Protein AF-A0A7S0NRC4-F1 (afdb_monomer_lite)

Secondary structure (DSSP, 8-state):
-----------------------PPP-PPPP------------------------------PPP----EEEEETTBTT--S--TTEEEEEESS-SS-----TT--EEEEEEE---TTSSSSS-TT--GGGTEEEEEESSSEEEEEE-SSEEEEEEEEETTS--EEEEEEE------GGGS-HHHHHHHHHHHHHHHHS-HHHHHHHHGGGSSS-GGG---HHHHHHHHHHHHSS-TTS--TTTSSTTHHHHHHHHHHHHHHHHTTT-

pLDDT: mean 74.55, std 23.73, range [29.84, 97.88]

Foldseek 3Di:
DDDDDDDDDDDDDDDDDDDDDDDDDDDDDDDDDDDDDDDDDDDDDDDDDDDDDDPDDDDDDDDQQFAKWWQDWQPHRVDTAAAAQIKTKIARRDNPDQPQPQPKKKKKKKAFQFDPVDPGSDFPLDDPCLRIDIDIDSTRMDTDHHHDFGKIWMWMDIPPDDIHTDIGGHYHDDDDLVPDDPVRNVLVVVLLVCLAPPAQVRLLVVQLSQQRHGSNLAHHPVVLVVLQVCQQPVDPPDHRNQPDDPNVVVVVVVSVVSVVSNSSSRD

Radius of gyration: 29.71 Å; chains: 1; bounding box: 108×49×75 Å

Organism: NCBI:txid127549

Structure (mmCIF, N/CA/C/O backbone):
data_AF-A0A7S0NRC4-F1
#
_entry.id   AF-A0A7S0NRC4-F1
#
loop_
_atom_site.group_PDB
_atom_site.id
_atom_site.type_symbol
_atom_site.label_atom_id
_atom_site.label_alt_id
_atom_site.label_comp_id
_atom_site.label_asym_id
_atom_site.label_entity_id
_atom_site.label_seq_id
_atom_site.pdbx_PDB_ins_code
_atom_site.Cartn_x
_atom_site.Cartn_y
_atom_site.Cartn_z
_atom_site.occupancy
_atom_site.B_iso_or_equiv
_atom_site.auth_seq_id
_atom_site.auth_comp_id
_atom_site.auth_asym_id
_atom_site.auth_atom_id
_atom_site.pdbx_PDB_model_num
ATOM 1 N N . LEU A 1 1 ? 64.560 -15.871 -37.719 1.00 37.72 1 LEU A N 1
ATOM 2 C CA . LEU A 1 1 ? 63.523 -16.706 -37.073 1.00 37.72 1 LEU A CA 1
ATOM 3 C C . LEU A 1 1 ? 62.172 -16.248 -37.590 1.00 37.72 1 LEU A C 1
ATOM 5 O O . LEU A 1 1 ? 61.657 -15.262 -37.084 1.00 37.72 1 LEU A O 1
ATOM 9 N N . THR A 1 2 ? 61.634 -16.888 -38.627 1.00 35.06 2 THR A N 1
ATOM 10 C CA . THR A 1 2 ? 60.290 -16.558 -39.121 1.00 35.06 2 THR A CA 1
ATOM 11 C C . THR A 1 2 ? 59.673 -17.720 -39.895 1.00 35.06 2 THR A C 1
ATOM 13 O O . THR A 1 2 ? 60.336 -18.312 -40.744 1.00 35.06 2 THR A O 1
ATOM 16 N N . ARG A 1 3 ? 58.370 -17.907 -39.617 1.00 37.75 3 ARG A N 1
ATOM 17 C CA . ARG A 1 3 ? 57.353 -18.859 -40.122 1.00 37.75 3 ARG A CA 1
ATOM 18 C C . ARG A 1 3 ? 57.211 -20.168 -39.321 1.00 37.75 3 ARG A C 1
ATOM 20 O O . ARG A 1 3 ? 58.230 -20.693 -38.890 1.00 37.75 3 ARG A O 1
ATOM 27 N N . PRO A 1 4 ? 55.969 -20.675 -39.101 1.00 46.09 4 PRO A N 1
ATOM 28 C CA . PRO A 1 4 ? 54.892 -20.719 -40.104 1.00 46.09 4 PRO A CA 1
ATOM 29 C C . PRO A 1 4 ? 53.444 -20.398 -39.656 1.00 46.09 4 PRO A C 1
ATOM 31 O O . PRO A 1 4 ? 53.140 -20.110 -38.506 1.00 46.09 4 PRO A O 1
ATOM 34 N N . SER A 1 5 ? 52.589 -20.431 -40.680 1.00 38.59 5 SER A N 1
ATOM 35 C CA . SER A 1 5 ? 51.130 -20.316 -40.809 1.00 38.59 5 SER A CA 1
ATOM 36 C C . SER A 1 5 ? 50.294 -21.418 -40.142 1.00 38.59 5 SER A C 1
ATOM 38 O O . SER A 1 5 ? 50.706 -22.570 -40.188 1.00 38.59 5 SER A O 1
ATOM 40 N N . PHE A 1 6 ? 49.069 -21.085 -39.712 1.00 32.41 6 PHE A N 1
ATOM 41 C CA . PHE A 1 6 ? 47.888 -21.958 -39.511 1.00 32.41 6 PHE A CA 1
ATOM 42 C C . PHE A 1 6 ? 46.654 -21.042 -39.354 1.00 32.41 6 PHE A C 1
ATOM 44 O O . PHE A 1 6 ? 46.810 -19.917 -38.894 1.00 32.41 6 PHE A O 1
ATOM 51 N N . SER A 1 7 ? 45.400 -21.429 -39.565 1.00 33.03 7 SER A N 1
ATOM 52 C CA . SER A 1 7 ? 44.696 -22.096 -40.665 1.00 33.03 7 SER A CA 1
ATOM 53 C C . SER A 1 7 ? 43.221 -21.707 -40.489 1.00 33.03 7 SER A C 1
ATOM 55 O O . SER A 1 7 ? 42.770 -21.411 -39.384 1.00 33.03 7 SER A O 1
ATOM 57 N N . GLU A 1 8 ? 42.469 -21.738 -41.573 1.00 35.44 8 GLU A N 1
ATOM 58 C CA . GLU A 1 8 ? 41.027 -21.521 -41.643 1.00 35.44 8 GLU A CA 1
ATOM 59 C C . GLU A 1 8 ? 40.211 -22.634 -40.938 1.00 35.44 8 GLU A C 1
ATOM 61 O O . GLU A 1 8 ? 40.731 -23.713 -40.663 1.00 35.44 8 GLU A O 1
ATOM 66 N N . SER A 1 9 ? 38.904 -22.382 -40.762 1.00 31.31 9 SER A N 1
ATOM 67 C CA . SER A 1 9 ? 37.815 -23.323 -40.423 1.00 31.31 9 SER A CA 1
ATOM 68 C C . SER A 1 9 ? 37.492 -23.589 -38.941 1.00 31.31 9 SER A C 1
ATOM 70 O O . SER A 1 9 ? 37.960 -24.549 -38.332 1.00 31.31 9 SER A O 1
ATOM 72 N N . THR A 1 10 ? 36.449 -22.914 -38.436 1.00 33.66 10 THR A N 1
ATOM 73 C CA . THR A 1 10 ? 35.331 -23.652 -37.813 1.00 33.66 10 THR A CA 1
ATOM 74 C C . THR A 1 10 ? 33.995 -22.945 -38.043 1.00 33.66 10 THR A C 1
ATOM 76 O O . THR A 1 10 ? 33.606 -21.997 -37.368 1.00 33.66 10 THR A O 1
ATOM 79 N N . ARG A 1 11 ? 33.270 -23.456 -39.036 1.00 37.72 11 ARG A N 1
ATOM 80 C CA . ARG A 1 11 ? 31.858 -23.201 -39.310 1.00 37.72 11 ARG A CA 1
ATOM 81 C C . ARG A 1 11 ? 31.036 -23.905 -38.221 1.00 37.72 11 ARG A C 1
ATOM 83 O O . ARG A 1 11 ? 31.020 -25.132 -38.182 1.00 37.72 11 ARG A O 1
ATOM 90 N N . ARG A 1 12 ? 30.327 -23.170 -37.358 1.00 36.16 12 ARG A N 1
ATOM 91 C CA . ARG A 1 12 ? 29.241 -23.742 -36.541 1.00 36.16 12 ARG A CA 1
ATOM 92 C C . ARG A 1 12 ? 27.954 -22.955 -36.732 1.00 36.16 12 ARG A C 1
ATOM 94 O O . ARG A 1 12 ? 27.829 -21.802 -36.342 1.00 36.16 12 ARG A O 1
ATOM 101 N N . GLN A 1 13 ? 27.010 -23.642 -37.368 1.00 37.78 13 GLN A N 1
ATOM 102 C CA . GLN A 1 13 ? 25.592 -23.330 -37.404 1.00 37.78 13 GLN A CA 1
ATOM 103 C C . GLN A 1 13 ? 25.068 -23.127 -35.979 1.00 37.78 13 GLN A C 1
ATOM 105 O O . GLN A 1 13 ? 25.192 -24.023 -35.144 1.00 37.78 13 GLN A O 1
ATOM 110 N N . SER A 1 14 ? 24.418 -21.994 -35.734 1.00 33.91 14 SER A N 1
ATOM 111 C CA . SER A 1 14 ? 23.498 -21.832 -34.616 1.00 33.91 14 SER A CA 1
ATOM 112 C C . SER A 1 14 ? 22.095 -21.648 -35.183 1.00 33.91 14 SER A C 1
ATOM 114 O O . SER A 1 14 ? 21.801 -20.709 -35.921 1.00 33.91 14 SER A O 1
ATOM 116 N N . ARG A 1 15 ? 21.290 -22.673 -34.914 1.00 35.12 15 ARG A N 1
ATOM 117 C CA . ARG A 1 15 ? 19.888 -22.875 -35.269 1.00 35.12 15 ARG A CA 1
ATOM 118 C C . ARG A 1 15 ? 19.018 -21.649 -34.982 1.00 35.12 15 ARG A C 1
ATOM 120 O O . ARG A 1 15 ? 19.003 -21.126 -33.876 1.00 35.12 15 ARG A O 1
ATOM 127 N N . ARG A 1 16 ? 18.160 -21.329 -35.955 1.00 38.72 16 ARG A N 1
ATOM 128 C CA . ARG A 1 16 ? 16.850 -20.720 -35.712 1.00 38.72 16 ARG A CA 1
ATOM 129 C C . ARG A 1 16 ? 16.075 -21.598 -34.724 1.00 38.72 16 ARG A C 1
ATOM 131 O O . ARG A 1 16 ? 15.769 -22.744 -35.045 1.00 38.72 16 ARG A O 1
ATOM 138 N N . GLN A 1 17 ? 15.736 -21.052 -33.565 1.00 33.16 17 GLN A N 1
ATOM 139 C CA . GLN A 1 17 ? 14.613 -21.517 -32.759 1.00 33.16 17 GLN A CA 1
ATOM 140 C C . GLN A 1 17 ? 13.565 -20.409 -32.771 1.00 33.16 17 GLN A C 1
ATOM 142 O O . GLN A 1 17 ? 13.665 -19.405 -32.077 1.00 33.16 17 GLN A O 1
ATOM 147 N N . THR A 1 18 ? 12.587 -20.578 -33.650 1.00 32.50 18 THR A N 1
ATOM 148 C CA . THR A 1 18 ? 11.313 -19.865 -33.618 1.00 32.50 18 THR A CA 1
ATOM 149 C C . THR A 1 18 ? 10.488 -20.427 -32.464 1.00 32.50 18 THR A C 1
ATOM 151 O O . THR A 1 18 ? 10.142 -21.609 -32.486 1.00 32.50 18 THR A O 1
ATOM 154 N N . ALA A 1 19 ? 10.188 -19.599 -31.464 1.00 30.56 19 ALA A N 1
ATOM 155 C CA . ALA A 1 19 ? 9.216 -19.927 -30.427 1.00 30.56 19 ALA A CA 1
ATOM 156 C C . ALA A 1 19 ? 7.790 -19.947 -31.031 1.00 30.56 19 ALA A C 1
ATOM 158 O O . ALA A 1 19 ? 7.464 -19.049 -31.813 1.00 30.56 19 ALA A O 1
ATOM 159 N N . PRO A 1 20 ? 6.938 -20.942 -30.712 1.00 35.44 20 PRO A N 1
ATOM 160 C CA . PRO A 1 20 ? 5.643 -21.130 -31.353 1.00 35.44 20 PRO A CA 1
ATOM 161 C C . PRO A 1 20 ? 4.505 -20.656 -30.444 1.00 35.44 20 PRO A C 1
ATOM 163 O O . PRO A 1 20 ? 3.828 -21.475 -29.840 1.00 35.44 20 PRO A O 1
ATOM 166 N N . TRP A 1 21 ? 4.255 -19.353 -30.349 1.00 33.00 21 TRP A N 1
ATOM 167 C CA . TRP A 1 21 ? 3.039 -18.858 -29.694 1.00 33.00 21 TRP A CA 1
ATOM 168 C C . TRP A 1 21 ? 2.537 -17.620 -30.421 1.00 33.00 21 TRP A C 1
ATOM 170 O O . TRP A 1 21 ? 3.153 -16.568 -30.324 1.00 33.00 21 TRP A O 1
ATOM 180 N N . LEU A 1 22 ? 1.476 -17.811 -31.212 1.00 33.09 22 LEU A N 1
ATOM 181 C CA . LEU A 1 22 ? 0.431 -16.853 -31.611 1.00 33.09 22 LEU A CA 1
ATOM 182 C C . LEU A 1 22 ? -0.371 -17.490 -32.762 1.00 33.09 22 LEU A C 1
ATOM 184 O O . LEU A 1 22 ? -0.200 -17.167 -33.935 1.00 33.09 22 LEU A O 1
ATOM 188 N N . ARG A 1 23 ? -1.247 -18.445 -32.430 1.00 32.25 23 ARG A N 1
ATOM 189 C CA . ARG A 1 23 ? -2.435 -18.729 -33.248 1.00 32.25 23 ARG A CA 1
ATOM 190 C C . ARG A 1 23 ? -3.624 -18.142 -32.503 1.00 32.25 23 ARG A C 1
ATOM 192 O O . ARG A 1 23 ? -4.032 -18.690 -31.486 1.00 32.25 23 ARG A O 1
ATOM 199 N N . ALA A 1 24 ? -4.141 -17.022 -32.994 1.00 35.72 24 ALA A N 1
ATOM 200 C CA . ALA A 1 24 ? -5.444 -16.518 -32.589 1.00 35.72 24 ALA A CA 1
ATOM 201 C C . ALA A 1 24 ? -6.538 -17.338 -33.303 1.00 35.72 24 ALA A C 1
ATOM 203 O O . ALA A 1 24 ? -6.390 -17.603 -34.501 1.00 35.72 24 ALA A O 1
ATOM 204 N N . PRO A 1 25 ? -7.612 -17.764 -32.618 1.00 37.25 25 PRO A N 1
ATOM 205 C CA . PRO A 1 25 ? -8.782 -18.308 -33.286 1.00 37.25 25 PRO A CA 1
ATOM 206 C C . PRO A 1 25 ? -9.658 -17.179 -33.849 1.00 37.25 25 PRO A C 1
ATOM 208 O O . PRO A 1 25 ? -9.842 -16.133 -33.231 1.00 37.25 25 PRO A O 1
ATOM 211 N N . ASN A 1 26 ? -10.184 -17.425 -35.048 1.00 37.44 26 ASN A N 1
ATOM 212 C CA . ASN A 1 26 ? -11.176 -16.605 -35.734 1.00 37.44 26 ASN A CA 1
ATOM 213 C C . ASN A 1 26 ? -12.501 -16.578 -34.957 1.00 37.44 26 ASN A C 1
ATOM 215 O O . ASN A 1 26 ? -13.054 -17.643 -34.686 1.00 37.44 26 ASN A O 1
ATOM 219 N N . SER A 1 27 ? -13.055 -15.383 -34.738 1.00 34.84 27 SER A N 1
ATOM 220 C CA . SER A 1 27 ? -14.468 -15.182 -34.384 1.00 34.84 27 SER A CA 1
ATOM 221 C C . SER A 1 27 ? -15.066 -14.039 -35.228 1.00 34.84 27 SER A C 1
ATOM 223 O O . SER A 1 27 ? -14.364 -13.054 -35.470 1.00 34.84 27 SER A O 1
ATOM 225 N N . PRO A 1 28 ? -16.318 -14.166 -35.715 1.00 35.38 28 PRO A N 1
ATOM 226 C CA . PRO A 1 28 ? -16.947 -13.242 -36.669 1.00 35.38 28 PRO A CA 1
ATOM 227 C C . PRO A 1 28 ? -17.589 -12.013 -35.984 1.00 35.38 28 PRO A C 1
ATOM 229 O O . PRO A 1 28 ? -17.724 -12.005 -34.759 1.00 35.38 28 PRO A O 1
ATOM 232 N N . PRO A 1 29 ? -17.989 -10.968 -36.744 1.00 35.03 29 PRO A N 1
ATOM 233 C CA . PRO A 1 29 ? -18.489 -9.718 -36.177 1.00 35.03 29 PRO A CA 1
ATOM 234 C C . PRO A 1 29 ? -19.974 -9.810 -35.796 1.00 35.03 29 PRO A C 1
ATOM 236 O O . PRO A 1 29 ? -20.780 -10.343 -36.556 1.00 35.03 29 PRO A O 1
ATOM 239 N N . CYS A 1 30 ? -20.345 -9.219 -34.656 1.00 30.39 30 CYS A N 1
ATOM 240 C CA . CYS A 1 30 ? -21.737 -8.899 -34.339 1.00 30.39 30 CYS A CA 1
ATOM 241 C C . CYS A 1 30 ? -22.051 -7.465 -34.779 1.00 30.39 30 CYS A C 1
ATOM 243 O O . CYS A 1 30 ? -21.367 -6.516 -34.395 1.00 30.39 30 CYS A O 1
ATOM 245 N N . GLN A 1 31 ? -23.093 -7.348 -35.596 1.00 30.41 31 GLN A N 1
ATOM 246 C CA . GLN A 1 31 ? -23.710 -6.116 -36.061 1.00 30.41 31 GLN A CA 1
ATOM 247 C C . GLN A 1 31 ? -24.916 -5.738 -35.183 1.00 30.41 31 GLN A C 1
ATOM 249 O O . GLN A 1 31 ? -25.613 -6.606 -34.666 1.00 30.41 31 GLN A O 1
ATOM 254 N N . ASP A 1 32 ? -25.150 -4.426 -35.159 1.00 32.88 32 ASP A N 1
ATOM 255 C CA . ASP A 1 32 ? -26.421 -3.697 -35.058 1.00 32.88 32 ASP A CA 1
ATOM 256 C C . ASP A 1 32 ? -27.080 -3.331 -33.707 1.00 32.88 32 ASP A C 1
ATOM 258 O O . ASP A 1 32 ? -27.584 -4.151 -32.951 1.00 32.88 32 ASP A O 1
ATOM 262 N N . GLN A 1 33 ? -27.128 -1.996 -33.536 1.00 32.25 33 GLN A N 1
ATOM 263 C CA . GLN A 1 33 ? -28.291 -1.120 -33.304 1.00 32.25 33 GLN A CA 1
ATOM 264 C C . GLN A 1 33 ? -29.114 -1.283 -32.018 1.00 32.25 33 GLN A C 1
ATOM 266 O O . GLN A 1 33 ? -29.745 -2.299 -31.789 1.00 32.25 33 GLN A O 1
ATOM 271 N N . HIS A 1 34 ? -29.240 -0.186 -31.255 1.00 32.09 34 HIS A N 1
ATOM 272 C CA . HIS A 1 34 ? -30.517 0.530 -31.119 1.00 32.09 34 HIS A CA 1
ATOM 273 C C . HIS A 1 34 ? -30.339 1.895 -30.426 1.00 32.09 34 HIS A C 1
ATOM 275 O O . HIS A 1 34 ? -29.813 2.019 -29.324 1.00 32.09 34 HIS A O 1
ATOM 281 N N . THR A 1 35 ? -30.817 2.928 -31.116 1.00 31.53 35 THR A N 1
ATOM 282 C CA . THR A 1 35 ? -31.038 4.306 -30.665 1.00 31.53 35 THR A CA 1
ATOM 283 C C . THR A 1 35 ? -32.357 4.385 -29.898 1.00 31.53 35 THR A C 1
ATOM 285 O O . THR A 1 35 ? -33.363 3.959 -30.457 1.00 31.53 35 THR A O 1
ATOM 288 N N . ILE A 1 36 ? -32.409 4.991 -28.702 1.00 33.78 36 ILE A N 1
ATOM 289 C CA . ILE A 1 36 ? -33.664 5.526 -28.133 1.00 33.78 36 ILE A CA 1
ATOM 290 C C . ILE A 1 36 ? -33.419 6.888 -27.465 1.00 33.78 36 ILE A C 1
ATOM 292 O O . ILE A 1 36 ? -32.398 7.139 -26.833 1.00 33.78 36 ILE A O 1
ATOM 296 N N . ALA A 1 37 ? -34.383 7.769 -27.718 1.00 30.23 37 ALA A N 1
ATOM 297 C CA . ALA A 1 37 ? -34.395 9.213 -27.589 1.00 30.23 37 ALA A CA 1
ATOM 298 C C . ALA A 1 37 ? -34.474 9.779 -26.158 1.00 30.23 37 ALA A C 1
ATOM 300 O O . ALA A 1 37 ? -35.004 9.170 -25.233 1.00 30.23 37 ALA A O 1
ATOM 301 N N . ALA A 1 38 ? -34.033 11.033 -26.042 1.00 34.09 38 ALA A N 1
ATOM 302 C CA . ALA A 1 38 ? -34.300 11.939 -24.930 1.00 34.09 38 ALA A CA 1
ATOM 303 C C . ALA A 1 38 ? -35.724 12.531 -24.981 1.00 34.09 38 ALA A C 1
ATOM 305 O O . ALA A 1 38 ? -36.284 12.689 -26.070 1.00 34.09 38 ALA A O 1
ATOM 306 N N . PRO A 1 39 ? -36.234 13.038 -23.842 1.00 39.94 39 PRO A N 1
ATOM 307 C CA . PRO A 1 39 ? -37.116 14.199 -23.861 1.00 39.94 39 PRO A CA 1
ATOM 308 C C . PRO A 1 39 ? -36.652 15.364 -22.962 1.00 39.94 39 PRO A C 1
ATOM 310 O O . PRO A 1 39 ? -35.898 15.219 -22.003 1.00 39.94 39 PRO A O 1
ATOM 313 N N . ARG A 1 40 ? -37.117 16.556 -23.357 1.00 32.22 40 ARG A N 1
ATOM 314 C CA . ARG A 1 40 ? -36.839 17.907 -22.839 1.00 32.22 40 ARG A CA 1
ATOM 315 C C . ARG A 1 40 ? -37.626 18.259 -21.556 1.00 32.22 40 ARG A C 1
ATOM 317 O O . ARG A 1 40 ? -38.746 17.799 -21.404 1.00 32.22 40 ARG A O 1
ATOM 324 N N . ARG A 1 41 ? -37.020 19.168 -20.759 1.00 33.09 41 ARG A N 1
ATOM 325 C CA . ARG A 1 41 ? -37.508 20.338 -19.952 1.00 33.09 41 ARG A CA 1
ATOM 326 C C . ARG A 1 41 ? -39.012 20.401 -19.581 1.00 33.09 41 ARG A C 1
ATOM 328 O O . ARG A 1 41 ? -39.840 20.174 -20.445 1.00 33.09 41 ARG A O 1
ATOM 335 N N . THR A 1 42 ? -39.431 20.788 -18.363 1.00 33.44 42 THR A N 1
ATOM 336 C CA . THR A 1 42 ? -39.403 22.155 -17.748 1.00 33.44 42 THR A CA 1
ATOM 337 C C . THR A 1 42 ? -39.905 22.147 -16.264 1.00 33.44 42 THR A C 1
ATOM 339 O O . THR A 1 42 ? -40.320 21.086 -15.810 1.00 33.44 42 THR A O 1
ATOM 342 N N . PRO A 1 43 ? -39.862 23.279 -15.502 1.00 47.59 43 PRO A N 1
ATOM 343 C CA . PRO A 1 43 ? -39.712 23.325 -14.030 1.00 47.59 43 PRO A CA 1
ATOM 344 C C . PRO A 1 43 ? -40.943 23.777 -13.191 1.00 47.59 43 PRO A C 1
ATOM 346 O O . PRO A 1 43 ? -41.981 24.136 -13.734 1.00 47.59 43 PRO A O 1
ATOM 349 N N . HIS A 1 44 ? -40.701 23.866 -11.867 1.00 30.86 44 HIS A N 1
ATOM 350 C CA . HIS A 1 44 ? -41.414 24.551 -10.762 1.00 30.86 44 HIS A CA 1
ATOM 351 C C . HIS A 1 44 ? -42.580 23.844 -10.046 1.00 30.86 44 HIS A C 1
ATOM 353 O O . HIS A 1 44 ? -43.658 23.688 -10.601 1.00 30.86 44 HIS A O 1
ATOM 359 N N . ALA A 1 45 ? -42.401 23.614 -8.735 1.00 33.31 45 ALA A N 1
ATOM 360 C CA . ALA A 1 45 ? -43.393 23.937 -7.701 1.00 33.31 45 ALA A CA 1
ATOM 361 C C . ALA A 1 45 ? -42.730 24.006 -6.309 1.00 33.31 45 ALA A C 1
ATOM 363 O O . ALA A 1 45 ? -42.021 23.090 -5.901 1.00 33.31 45 ALA A O 1
ATOM 364 N N . LEU A 1 46 ? -42.967 25.115 -5.599 1.00 36.28 46 LEU A N 1
ATOM 365 C CA . LEU A 1 46 ? -42.738 25.271 -4.162 1.00 36.28 46 LEU A CA 1
ATOM 366 C C . LEU A 1 46 ? -43.689 24.355 -3.371 1.00 36.28 46 LEU A C 1
ATOM 368 O O . LEU A 1 46 ? -44.859 24.225 -3.729 1.00 36.28 46 LEU A O 1
ATOM 372 N N . SER A 1 47 ? -43.242 23.839 -2.225 1.00 35.03 47 SER A N 1
ATOM 373 C CA . SER A 1 47 ? -44.140 23.547 -1.101 1.00 35.03 47 SER A CA 1
ATOM 374 C C . SER A 1 47 ? -43.417 23.635 0.237 1.00 35.03 47 SER A C 1
ATOM 376 O O . SER A 1 47 ? -42.456 22.925 0.512 1.00 35.03 47 SER A O 1
ATOM 378 N N . THR A 1 48 ? -43.926 24.552 1.048 1.00 38.06 48 THR A N 1
ATOM 379 C CA . THR A 1 48 ? -43.639 24.791 2.458 1.00 38.06 48 THR A CA 1
ATOM 380 C C . THR A 1 48 ? -44.500 23.846 3.301 1.00 38.06 48 THR A C 1
ATOM 382 O O . THR A 1 48 ? -45.713 23.862 3.127 1.00 38.06 48 THR A O 1
ATOM 385 N N . MET A 1 49 ? -43.928 23.090 4.242 1.00 35.34 49 MET A N 1
ATOM 386 C CA . MET A 1 49 ? -44.633 22.533 5.416 1.00 35.34 49 MET A CA 1
ATOM 387 C C . MET A 1 49 ? -43.603 22.378 6.547 1.00 35.34 49 MET A C 1
ATOM 389 O O . MET A 1 49 ? -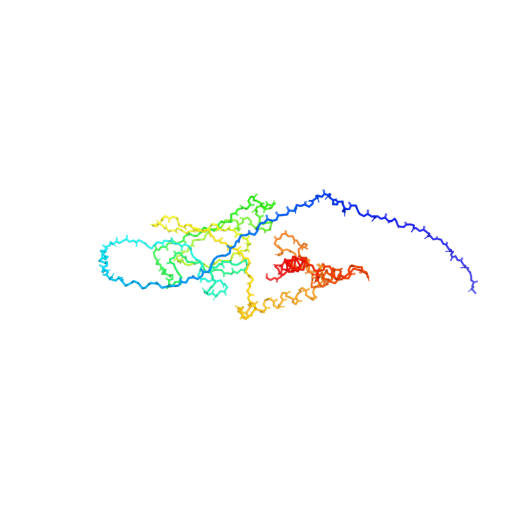42.571 21.749 6.361 1.00 35.34 49 MET A O 1
ATOM 393 N N . LEU A 1 50 ? -43.678 23.225 7.576 1.00 34.66 50 LEU A N 1
ATOM 394 C CA . LEU A 1 50 ? -44.363 23.010 8.862 1.00 34.66 50 LEU A CA 1
ATOM 395 C C . LEU A 1 50 ? -43.623 22.034 9.793 1.00 34.66 50 LEU A C 1
ATOM 397 O O . LEU A 1 50 ? -43.496 20.843 9.544 1.00 34.66 50 LEU A O 1
ATOM 401 N N . SER A 1 51 ? -43.138 22.632 10.880 1.00 29.84 51 SER A N 1
ATOM 402 C CA . SER A 1 51 ? -42.391 22.058 11.992 1.00 29.84 51 SER A CA 1
ATOM 403 C C . SER A 1 51 ? -43.285 21.198 12.896 1.00 29.84 51 SER A C 1
ATOM 405 O O . SER A 1 51 ? -44.413 21.588 13.192 1.00 29.84 51 SER A O 1
ATOM 407 N N . PHE A 1 52 ? -42.746 20.085 13.395 1.00 34.22 52 PHE A N 1
ATOM 408 C CA . PHE A 1 52 ? -43.215 19.406 14.605 1.00 34.22 52 PHE A CA 1
ATOM 409 C C . PHE A 1 52 ? -42.019 19.247 15.557 1.00 34.22 52 PHE A C 1
ATOM 411 O O . PHE A 1 52 ? -40.982 18.740 15.124 1.00 34.22 52 PHE A O 1
ATOM 418 N N . PRO A 1 53 ? -42.119 19.648 16.838 1.00 37.53 53 PRO A N 1
ATOM 419 C CA . PRO A 1 53 ? -41.090 19.351 17.820 1.00 37.53 53 PRO A CA 1
ATOM 420 C C . PRO A 1 53 ? -41.255 17.895 18.267 1.00 37.53 53 PRO A C 1
ATOM 422 O O . PRO A 1 53 ? -42.232 17.539 18.925 1.00 37.53 53 PRO A O 1
ATOM 425 N N . ALA A 1 54 ? -40.305 17.038 17.900 1.00 39.06 54 ALA A N 1
ATOM 426 C CA . ALA A 1 54 ? -40.215 15.711 18.486 1.00 39.06 54 ALA A CA 1
ATOM 427 C C . ALA A 1 54 ? -39.667 15.846 19.913 1.00 39.06 54 ALA A C 1
ATOM 429 O O . ALA A 1 54 ? -38.494 16.145 20.129 1.00 39.06 54 ALA A O 1
ATOM 430 N N . VAL A 1 55 ? -40.548 15.637 20.889 1.00 39.72 55 VAL A N 1
ATOM 431 C CA . VAL A 1 55 ? -40.185 15.337 22.273 1.00 39.72 55 VAL A CA 1
ATOM 432 C C . VAL A 1 55 ? -39.456 13.992 22.263 1.00 39.72 55 VAL A C 1
ATOM 434 O O . VAL A 1 55 ? -40.089 12.945 22.145 1.00 39.72 55 VAL A O 1
ATOM 437 N N . ALA A 1 56 ? -38.127 14.010 22.352 1.00 35.81 56 ALA A N 1
ATOM 438 C CA . ALA A 1 56 ? -37.347 12.807 22.607 1.00 35.81 56 ALA A CA 1
ATOM 439 C C . ALA A 1 56 ? -37.254 12.601 24.124 1.00 35.81 56 ALA A C 1
ATOM 441 O O . ALA A 1 56 ? -36.479 13.253 24.823 1.00 35.81 56 ALA A O 1
ATOM 442 N N . LEU A 1 57 ? -38.116 11.714 24.617 1.00 37.66 57 LEU A N 1
ATOM 443 C CA . LEU A 1 57 ? -38.019 11.090 25.930 1.00 37.66 57 LEU A CA 1
ATOM 444 C C . LEU A 1 57 ? -36.651 10.416 26.077 1.00 37.66 57 LEU A C 1
ATOM 446 O O . LEU A 1 57 ? -36.237 9.638 25.219 1.00 37.66 57 LEU A O 1
ATOM 450 N N . GLY A 1 58 ? -35.975 10.715 27.183 1.00 35.28 58 GLY A N 1
ATOM 451 C CA . GLY A 1 58 ? -34.766 10.018 27.587 1.00 35.28 58 GLY A CA 1
ATOM 452 C C . GLY A 1 58 ? -35.053 8.556 27.920 1.00 35.28 58 GLY A C 1
ATOM 453 O O . GLY A 1 58 ? -35.956 8.253 28.699 1.00 35.28 58 GLY A O 1
ATOM 454 N N . PHE A 1 59 ? -34.224 7.674 27.371 1.00 38.50 59 PHE A N 1
ATOM 455 C CA . PHE A 1 59 ? -33.927 6.375 27.957 1.00 38.50 59 PHE A CA 1
ATOM 456 C C . PHE A 1 59 ? -32.465 6.383 28.400 1.00 38.50 59 PHE A C 1
ATOM 458 O O . PHE A 1 59 ? -31.572 6.793 27.660 1.00 38.50 59 PHE A O 1
ATOM 465 N N . ALA A 1 60 ? -32.258 5.985 29.649 1.00 39.81 60 ALA A N 1
ATOM 466 C CA . ALA A 1 60 ? -30.959 5.831 30.274 1.00 39.81 60 ALA A CA 1
ATOM 467 C C . ALA A 1 60 ? -30.250 4.542 29.809 1.00 39.81 60 ALA A C 1
ATOM 469 O O . ALA A 1 60 ? -30.899 3.585 29.395 1.00 39.81 60 ALA A O 1
ATOM 470 N N . SER A 1 61 ? -28.918 4.565 29.956 1.00 39.44 61 SER A N 1
ATOM 471 C CA . SER A 1 61 ? -27.935 3.471 29.868 1.00 39.44 61 SER A CA 1
ATOM 472 C C . SER A 1 61 ? -27.798 2.740 28.526 1.00 39.44 61 SER A C 1
ATOM 474 O O . SER A 1 61 ? -28.125 1.562 28.414 1.00 39.44 61 SER A O 1
ATOM 476 N N . GLY A 1 62 ? -27.226 3.413 27.526 1.00 34.94 62 GLY A N 1
ATOM 477 C CA . GLY A 1 62 ? -26.521 2.738 26.435 1.00 34.94 62 GLY A CA 1
ATOM 478 C C . GLY A 1 62 ? -25.024 2.802 26.714 1.00 34.94 62 GLY A C 1
ATOM 479 O O . GLY A 1 62 ? -24.476 3.901 26.781 1.00 34.94 62 GLY A O 1
ATOM 480 N N . GLY A 1 63 ? -24.366 1.656 26.914 1.00 49.38 63 GLY A N 1
ATOM 481 C CA . GLY A 1 63 ? -22.904 1.605 26.823 1.00 49.38 63 GLY A CA 1
ATOM 482 C C . GLY A 1 63 ? -22.439 2.145 25.461 1.00 49.38 63 GLY A C 1
ATOM 483 O O . GLY A 1 63 ? -23.247 2.199 24.527 1.00 49.38 63 GLY A O 1
ATOM 484 N N . PRO A 1 64 ? -21.175 2.584 25.323 1.00 57.28 64 PRO A N 1
ATOM 485 C CA . PRO A 1 64 ? -20.672 3.044 24.034 1.00 57.28 64 PRO A CA 1
ATOM 486 C C . PRO A 1 64 ? -20.870 1.936 22.991 1.00 57.28 64 PRO A C 1
ATOM 488 O O . PRO A 1 64 ? -20.412 0.811 23.177 1.00 57.28 64 PRO A O 1
ATOM 491 N N . LEU A 1 65 ? -21.594 2.248 21.913 1.00 69.06 65 LEU A N 1
ATOM 492 C CA . LEU A 1 65 ? -21.722 1.364 20.757 1.00 69.06 65 LEU A CA 1
ATOM 493 C C . LEU A 1 65 ? -20.332 1.216 20.137 1.00 69.06 65 LEU A C 1
ATOM 495 O O . LEU A 1 65 ? -19.814 2.172 19.559 1.00 69.06 65 LEU A O 1
ATOM 499 N N . LEU A 1 66 ? -19.733 0.034 20.280 1.00 83.44 66 LEU A N 1
ATOM 500 C CA . LEU A 1 66 ? -18.476 -0.282 19.620 1.00 83.44 66 LEU A CA 1
ATOM 501 C C . LEU A 1 66 ? -18.696 -0.332 18.109 1.00 83.44 66 LEU A C 1
ATOM 503 O O . LEU A 1 66 ? -19.609 -0.993 17.615 1.00 83.44 66 LEU A O 1
ATOM 507 N N . ALA A 1 67 ? -17.851 0.376 17.373 1.00 86.88 67 ALA A N 1
ATOM 508 C CA . ALA A 1 67 ? -17.820 0.334 15.922 1.00 86.88 67 ALA A CA 1
ATOM 509 C C . ALA A 1 67 ? -16.392 0.643 15.455 1.00 86.88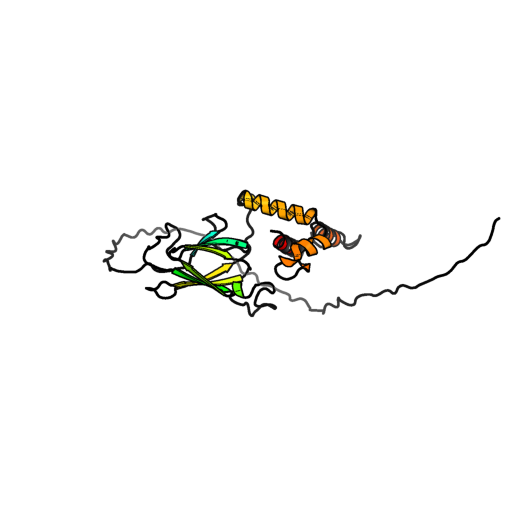 67 ALA A C 1
ATOM 511 O O . ALA A 1 67 ? -16.030 1.822 15.412 1.00 86.88 67 ALA A O 1
ATOM 512 N N . PRO A 1 68 ? -15.589 -0.376 15.089 1.00 91.44 68 PRO A N 1
ATOM 513 C CA . PRO A 1 68 ? -14.265 -0.162 14.518 1.00 91.44 68 PRO A CA 1
ATOM 514 C C . PRO A 1 68 ? -14.314 0.800 13.328 1.00 91.44 68 PRO A C 1
ATOM 516 O O . PRO A 1 68 ? -15.091 0.611 12.387 1.00 91.44 68 PRO A O 1
ATOM 519 N N . ARG A 1 69 ? -13.488 1.846 13.360 1.00 93.62 69 ARG A N 1
ATOM 520 C CA . ARG A 1 69 ? -13.402 2.871 12.310 1.00 93.62 69 ARG A CA 1
ATOM 521 C C . ARG A 1 69 ? -11.967 3.305 12.084 1.00 93.62 69 ARG A C 1
ATOM 523 O O . ARG A 1 69 ? -11.199 3.390 13.030 1.00 93.62 69 ARG A O 1
ATOM 530 N N . VAL A 1 70 ? -11.638 3.648 10.842 1.00 94.94 70 VAL A N 1
ATOM 531 C CA . VAL A 1 70 ? -10.354 4.264 10.485 1.00 94.94 70 VAL A CA 1
ATOM 532 C C . VAL A 1 70 ? -10.465 5.775 10.656 1.00 94.94 70 VAL A C 1
ATOM 534 O O . VAL A 1 70 ? -11.304 6.415 10.022 1.00 94.94 70 VAL A O 1
ATOM 537 N N . CYS A 1 71 ? -9.613 6.340 11.502 1.00 94.44 71 CYS A N 1
ATOM 538 C CA . CYS A 1 71 ? -9.614 7.757 11.855 1.00 94.44 71 CYS A CA 1
ATOM 539 C C . CYS A 1 71 ? -8.529 8.562 11.153 1.00 94.44 71 CYS A C 1
ATOM 541 O O . CYS A 1 71 ? -8.703 9.754 10.912 1.00 94.44 71 CYS A O 1
ATOM 543 N N . SER A 1 72 ? -7.406 7.933 10.827 1.00 94.31 72 SER A N 1
ATOM 544 C CA . SER A 1 72 ? -6.385 8.549 9.990 1.00 94.31 72 SER A CA 1
ATOM 545 C C . SER A 1 72 ? -5.538 7.488 9.310 1.00 94.31 72 SER A C 1
ATOM 547 O O . SER A 1 72 ? -5.458 6.351 9.779 1.00 94.31 72 SER A O 1
ATOM 549 N N . VAL A 1 73 ? -4.885 7.878 8.218 1.00 94.62 73 VAL A N 1
ATOM 550 C CA . VAL A 1 73 ? -3.896 7.048 7.528 1.00 94.62 73 VAL A CA 1
ATOM 551 C C . VAL A 1 73 ? -2.647 7.872 7.288 1.00 94.62 73 VAL A C 1
ATOM 553 O O . VAL A 1 73 ? -2.704 8.948 6.682 1.00 94.62 73 VAL A O 1
ATOM 556 N N . ASN A 1 74 ? -1.520 7.357 7.773 1.00 92.56 74 ASN A N 1
ATOM 557 C CA . ASN A 1 74 ? -0.217 8.009 7.737 1.00 92.56 74 ASN A CA 1
ATOM 558 C C . ASN A 1 74 ? -0.259 9.431 8.336 1.00 92.56 74 ASN A C 1
ATOM 560 O O . ASN A 1 74 ? 0.250 10.387 7.752 1.00 92.56 74 ASN A O 1
ATOM 564 N N . GLY A 1 75 ? -0.975 9.588 9.456 1.00 91.06 75 GLY A N 1
ATOM 565 C CA . GLY A 1 75 ? -1.148 10.867 10.153 1.00 91.06 75 GLY A CA 1
ATOM 566 C C . GLY A 1 75 ? -2.127 11.855 9.504 1.00 91.06 75 GLY A C 1
ATOM 567 O O . GLY A 1 75 ? -2.273 12.971 9.997 1.00 91.06 75 GLY A O 1
ATOM 568 N N . VAL A 1 76 ? -2.818 11.484 8.417 1.00 91.94 76 VAL A N 1
ATOM 569 C CA . VAL A 1 76 ? -3.794 12.357 7.743 1.00 91.94 76 VAL A CA 1
ATOM 570 C C . VAL A 1 76 ? -5.222 11.913 8.068 1.00 91.94 76 VAL A C 1
ATOM 572 O O . VAL A 1 76 ? -5.675 10.864 7.613 1.00 91.94 76 VAL A O 1
ATOM 575 N N . SER A 1 77 ? -5.950 12.729 8.834 1.00 92.31 77 SER A N 1
ATOM 576 C CA . SER A 1 77 ? -7.299 12.420 9.346 1.00 92.31 77 SER A CA 1
ATOM 577 C C . SER A 1 77 ? -8.415 12.446 8.297 1.00 92.31 77 SER A C 1
ATOM 579 O O . SER A 1 77 ? -9.479 11.866 8.491 1.00 92.31 77 SER A O 1
ATOM 581 N N . THR A 1 78 ? -8.189 13.081 7.146 1.00 89.62 78 THR A N 1
ATOM 582 C CA . THR A 1 78 ? -9.151 13.070 6.030 1.00 89.62 78 THR A CA 1
ATOM 583 C C . THR A 1 78 ? -9.146 11.753 5.248 1.00 89.62 78 THR A C 1
ATOM 585 O O . THR A 1 78 ? -9.973 11.567 4.356 1.00 89.62 78 THR A O 1
ATOM 588 N N . ARG A 1 79 ? -8.230 10.827 5.566 1.00 90.12 79 ARG A N 1
ATOM 589 C CA . ARG A 1 79 ? -8.104 9.516 4.920 1.00 90.12 79 ARG A CA 1
ATOM 590 C C . ARG A 1 79 ? -8.726 8.448 5.816 1.00 90.12 79 ARG A C 1
ATOM 592 O O . ARG A 1 79 ? -8.232 8.187 6.906 1.00 90.12 79 ARG A O 1
ATOM 599 N N . GLN A 1 80 ? -9.813 7.846 5.338 1.00 89.69 80 GLN A N 1
ATOM 600 C CA . GLN A 1 80 ? -10.637 6.892 6.101 1.00 89.69 80 GLN A CA 1
ATOM 601 C C . GLN A 1 80 ? -10.637 5.473 5.510 1.00 89.69 80 GLN A C 1
ATOM 603 O O . GLN A 1 80 ? -11.369 4.604 5.972 1.00 89.69 80 GLN A O 1
ATOM 608 N N . GLN A 1 81 ? -9.836 5.226 4.473 1.00 92.31 81 GLN A N 1
ATOM 609 C CA . GLN A 1 81 ? -9.614 3.888 3.927 1.00 92.31 81 GLN A CA 1
ATOM 610 C C . GLN A 1 81 ? -8.154 3.516 4.159 1.00 92.31 81 GLN A C 1
ATOM 612 O O . GLN A 1 81 ? -7.296 4.322 3.796 1.00 92.31 81 GLN A O 1
ATOM 617 N N . PRO A 1 82 ? -7.865 2.351 4.765 1.00 94.56 82 PRO A N 1
ATOM 618 C CA . PRO A 1 82 ? -6.494 1.936 4.997 1.00 94.56 82 PRO A CA 1
ATOM 619 C C . PRO A 1 82 ? -5.778 1.709 3.662 1.00 94.56 82 PRO A C 1
ATOM 621 O O . PRO A 1 82 ? -6.392 1.327 2.659 1.00 94.56 82 PRO A O 1
ATOM 624 N N . GLU A 1 83 ? -4.473 1.961 3.668 1.00 93.75 83 GLU A N 1
ATOM 625 C CA . GLU A 1 83 ? -3.605 1.800 2.506 1.00 93.75 83 GLU A CA 1
ATOM 626 C C . GLU A 1 83 ? -2.454 0.834 2.853 1.00 93.75 83 GLU A C 1
ATOM 628 O O . GLU A 1 83 ? -1.906 0.927 3.957 1.00 93.75 83 GLU A O 1
ATOM 633 N N . PRO A 1 84 ? -2.051 -0.068 1.933 1.00 92.31 84 PRO A N 1
ATOM 634 C CA . PRO A 1 84 ? -0.936 -0.982 2.162 1.00 92.31 84 PRO A CA 1
ATOM 635 C C . PRO A 1 84 ? 0.340 -0.235 2.557 1.00 92.31 84 PRO A C 1
ATOM 637 O O . PRO A 1 84 ? 0.669 0.784 1.945 1.00 92.31 84 PRO A O 1
ATOM 640 N N . TRP A 1 85 ? 1.058 -0.755 3.552 1.00 90.31 85 TRP A N 1
ATOM 641 C CA . TRP A 1 85 ? 2.299 -0.182 4.102 1.00 90.31 85 TRP A CA 1
ATOM 642 C C . TRP A 1 85 ? 2.130 1.167 4.796 1.00 90.31 85 TRP A C 1
ATOM 644 O O . TRP A 1 85 ? 3.117 1.836 5.099 1.00 90.31 85 TRP A O 1
ATOM 654 N N . ARG A 1 86 ? 0.892 1.581 5.078 1.00 92.00 86 ARG A N 1
ATOM 655 C CA . ARG A 1 86 ? 0.603 2.822 5.795 1.00 92.00 86 ARG A CA 1
ATOM 656 C C . ARG A 1 86 ? -0.018 2.512 7.145 1.00 92.00 86 ARG A C 1
ATOM 658 O O . ARG A 1 86 ? -0.962 1.732 7.253 1.00 92.00 86 ARG A O 1
ATOM 665 N N . THR A 1 87 ? 0.506 3.159 8.179 1.00 94.75 87 THR A N 1
ATOM 666 C CA . THR A 1 87 ? -0.067 3.084 9.521 1.00 94.75 87 THR A CA 1
ATOM 667 C C . THR A 1 87 ? -1.430 3.759 9.524 1.00 94.75 87 THR A C 1
ATOM 669 O O . THR A 1 87 ? -1.558 4.928 9.154 1.00 94.75 87 THR A O 1
ATOM 672 N N . ALA A 1 88 ? -2.450 3.013 9.924 1.00 95.75 88 ALA A N 1
ATOM 673 C CA . ALA A 1 88 ? -3.794 3.499 10.156 1.00 95.75 88 ALA A CA 1
ATOM 674 C C . ALA A 1 88 ? -4.033 3.633 11.662 1.00 95.75 88 ALA A C 1
ATOM 676 O O . ALA A 1 88 ? -3.614 2.782 12.444 1.00 95.75 88 ALA A O 1
ATOM 677 N N . VAL A 1 89 ? -4.740 4.687 12.057 1.00 95.50 89 VAL A N 1
ATOM 678 C CA . VAL A 1 89 ? -5.281 4.809 13.414 1.00 95.50 89 VAL A CA 1
ATOM 679 C C . VAL A 1 89 ? -6.720 4.328 13.373 1.00 95.50 89 VAL A C 1
ATOM 681 O O . VAL A 1 89 ? -7.547 4.914 12.670 1.00 95.50 89 VAL A O 1
ATOM 684 N N . LEU A 1 90 ? -7.010 3.260 14.104 1.00 94.94 90 LEU A N 1
ATOM 685 C CA . LEU A 1 90 ? -8.344 2.715 14.299 1.00 94.94 90 LEU A CA 1
ATOM 686 C C . LEU A 1 90 ? -8.927 3.230 15.616 1.00 94.94 90 LEU A C 1
ATOM 688 O O . LEU A 1 90 ? -8.186 3.441 16.571 1.00 94.94 90 LEU A O 1
ATOM 692 N N . SER A 1 91 ? -10.246 3.394 15.686 1.00 92.88 91 SER A N 1
ATOM 693 C CA . SER A 1 91 ? -10.968 3.698 16.924 1.00 92.88 91 SER A CA 1
ATOM 694 C C . SER A 1 91 ? -12.223 2.850 17.051 1.00 92.88 91 SER A C 1
ATOM 696 O O . SER A 1 91 ? -12.944 2.643 16.072 1.00 92.88 91 SER A O 1
ATOM 698 N N . ALA A 1 92 ? -12.477 2.362 18.263 1.00 90.31 92 ALA A N 1
ATOM 699 C CA . ALA A 1 92 ? -13.659 1.586 18.612 1.00 90.31 92 ALA A CA 1
ATOM 700 C C . ALA A 1 92 ? -14.858 2.469 18.990 1.00 90.31 92 ALA A C 1
ATOM 702 O O . ALA A 1 92 ? -16.001 2.033 18.866 1.00 90.31 92 ALA A O 1
ATOM 703 N N . THR A 1 93 ? -14.609 3.698 19.456 1.00 86.69 93 THR A N 1
ATOM 704 C CA . THR A 1 93 ? -15.630 4.604 20.016 1.00 86.69 93 THR A CA 1
ATOM 705 C C . THR A 1 93 ? -15.890 5.843 19.154 1.00 86.69 93 THR A C 1
ATOM 707 O O . THR A 1 93 ? -16.844 6.576 19.405 1.00 86.69 93 THR A O 1
ATOM 710 N N . GLY A 1 94 ? -15.094 6.057 18.101 1.00 85.50 94 GLY A N 1
ATOM 711 C CA . GLY A 1 94 ? -15.206 7.196 17.185 1.00 85.50 94 GLY A CA 1
ATOM 712 C C . GLY A 1 94 ? -13.917 8.017 17.079 1.00 85.50 94 GLY A C 1
ATOM 713 O O . GLY A 1 94 ? -12.990 7.861 17.867 1.00 85.50 94 GLY A O 1
ATOM 714 N N . CYS A 1 95 ? -13.839 8.881 16.066 1.00 86.12 95 CYS A N 1
ATOM 715 C CA . CYS A 1 95 ? -12.608 9.610 15.732 1.00 86.12 95 CYS A CA 1
ATOM 716 C C . CYS A 1 95 ? -12.517 11.013 16.343 1.00 86.12 95 CYS A C 1
ATOM 718 O O . CYS A 1 95 ? -11.445 11.606 16.322 1.00 86.12 95 CYS A O 1
ATOM 720 N N . GLU A 1 96 ? -13.625 11.547 16.860 1.00 75.81 96 GLU A N 1
ATOM 721 C CA . GLU A 1 96 ? -13.724 12.925 17.367 1.00 75.81 96 GLU A CA 1
ATOM 722 C C . GLU A 1 96 ? -13.494 13.035 18.880 1.00 75.81 96 GLU A C 1
ATOM 724 O O . GLU A 1 96 ? -14.020 13.953 19.478 1.00 75.81 96 GLU A O 1
ATOM 729 N N . ASP A 1 97 ? -12.748 12.092 19.463 1.00 58.53 97 ASP A N 1
ATOM 730 C CA . ASP A 1 97 ? -12.291 11.978 20.861 1.00 58.53 97 ASP A CA 1
ATOM 731 C C . ASP A 1 97 ? -12.517 10.520 21.268 1.00 58.53 97 ASP A C 1
ATOM 733 O O . ASP A 1 97 ? -13.577 10.144 21.772 1.00 58.53 97 ASP A O 1
ATOM 737 N N . ALA A 1 98 ? -11.534 9.661 20.984 1.00 58.66 98 ALA A N 1
ATOM 738 C CA . ALA A 1 98 ? -11.544 8.301 21.503 1.00 58.66 98 ALA A CA 1
ATOM 739 C C . ALA A 1 98 ? -11.468 8.395 23.032 1.00 58.66 98 ALA A C 1
ATOM 741 O O . ALA A 1 98 ? -10.402 8.607 23.606 1.00 58.66 98 ALA A O 1
ATOM 742 N N . VAL A 1 99 ? -12.621 8.336 23.697 1.00 59.97 99 VAL A N 1
ATOM 743 C CA . VAL A 1 99 ? -12.673 8.392 25.155 1.00 59.97 99 VAL A CA 1
ATOM 744 C C . VAL A 1 99 ? -12.134 7.067 25.676 1.00 59.97 99 VAL A C 1
ATOM 746 O O . VAL A 1 99 ? -12.821 6.042 25.640 1.00 59.97 99 VAL A O 1
ATOM 749 N N . ASP A 1 100 ? -10.892 7.090 26.148 1.00 64.69 100 ASP A N 1
ATOM 750 C CA . ASP A 1 100 ? -10.300 5.970 26.864 1.00 64.69 100 ASP A CA 1
ATOM 751 C C . ASP A 1 100 ? -11.035 5.810 28.198 1.00 64.69 100 ASP A C 1
ATOM 753 O O . ASP A 1 100 ? -10.844 6.555 29.163 1.00 64.69 100 ASP A O 1
ATOM 757 N N . ASN A 1 101 ? -11.928 4.827 28.250 1.00 59.88 101 ASN A N 1
ATOM 758 C CA . ASN A 1 101 ? -12.534 4.411 29.502 1.00 59.88 101 ASN A CA 1
ATOM 759 C C . ASN A 1 101 ? -11.478 3.634 30.289 1.00 59.88 101 ASN A C 1
ATOM 761 O O . ASN A 1 101 ? -11.236 2.468 29.998 1.00 59.88 101 ASN A O 1
ATOM 765 N N . ALA A 1 102 ? -10.887 4.261 31.310 1.00 56.62 102 ALA A N 1
ATOM 766 C CA . ALA A 1 102 ? -9.796 3.707 32.126 1.00 56.62 102 ALA A CA 1
ATOM 767 C C . ALA A 1 102 ? -10.091 2.350 32.813 1.00 56.62 102 ALA A C 1
ATOM 769 O O . ALA A 1 102 ? -9.208 1.788 33.454 1.00 56.62 102 ALA A O 1
ATOM 770 N N . ALA A 1 103 ? -11.320 1.836 32.708 1.00 60.97 103 ALA A N 1
ATOM 771 C CA . ALA A 1 103 ? -11.757 0.563 33.271 1.00 60.97 103 ALA A CA 1
ATOM 772 C C . ALA A 1 103 ? -12.092 -0.516 32.219 1.00 60.97 103 ALA A C 1
ATOM 774 O O . ALA A 1 103 ? -12.486 -1.607 32.614 1.00 60.97 103 ALA A O 1
ATOM 775 N N . ALA A 1 104 ? -11.980 -0.234 30.915 1.00 75.44 104 ALA A N 1
ATOM 776 C CA . ALA A 1 104 ? -12.301 -1.191 29.855 1.00 75.44 104 ALA A CA 1
ATOM 777 C C . ALA A 1 104 ? -11.037 -1.619 29.096 1.00 75.44 104 ALA A C 1
ATOM 779 O O . ALA A 1 104 ? -10.309 -0.779 28.569 1.00 75.44 104 ALA A O 1
ATOM 780 N N . GLU A 1 105 ? -10.798 -2.927 29.012 1.00 89.50 105 GLU A N 1
ATOM 781 C CA . GLU A 1 105 ? -9.856 -3.500 28.051 1.00 89.50 105 GLU A CA 1
ATOM 782 C C . GLU A 1 105 ? -10.559 -3.681 26.698 1.00 89.50 105 GLU A C 1
ATOM 784 O O . GLU A 1 105 ? -11.676 -4.200 26.632 1.00 89.50 105 GLU A O 1
ATOM 789 N N . TYR A 1 106 ? -9.908 -3.229 25.628 1.00 91.19 106 TYR A N 1
ATOM 790 C CA . TYR A 1 106 ? -10.338 -3.380 24.243 1.00 91.19 106 TYR A CA 1
ATOM 791 C C . TYR A 1 106 ? -9.446 -4.412 23.564 1.00 91.19 106 TYR A C 1
ATOM 793 O O . TYR A 1 106 ? -8.243 -4.194 23.415 1.00 91.19 106 TYR A O 1
ATOM 801 N N . CYS A 1 107 ? -10.040 -5.511 23.114 1.00 94.00 107 CYS A N 1
ATOM 802 C CA . CYS A 1 107 ? -9.357 -6.539 22.342 1.00 94.00 107 CYS A CA 1
ATOM 803 C C . CYS A 1 107 ? -9.756 -6.441 20.873 1.00 94.00 107 CYS A C 1
ATOM 805 O O . CYS A 1 107 ? -10.933 -6.533 20.527 1.00 94.00 107 CYS A O 1
ATOM 807 N N . TRP A 1 108 ? -8.757 -6.253 20.020 1.00 95.56 108 TRP A N 1
ATOM 808 C CA . TRP A 1 108 ? -8.875 -6.133 18.578 1.00 95.56 108 TRP A CA 1
ATOM 809 C C . TRP A 1 108 ? -8.477 -7.439 17.908 1.00 95.56 108 TRP A C 1
ATOM 811 O O . TRP A 1 108 ? -7.401 -7.970 18.183 1.00 95.56 108 TRP A O 1
ATOM 821 N N . LYS A 1 109 ? -9.312 -7.904 16.982 1.00 96.94 109 LYS A N 1
ATOM 822 C CA . LYS A 1 109 ? -9.008 -8.998 16.063 1.00 96.94 109 LYS A CA 1
ATOM 823 C C . LYS A 1 109 ? -8.995 -8.455 14.637 1.00 96.94 109 LYS A C 1
ATOM 825 O O . LYS A 1 109 ? -9.976 -7.855 14.204 1.00 96.94 109 LYS A O 1
ATOM 830 N N . ILE A 1 110 ? -7.904 -8.656 13.904 1.00 97.81 110 ILE A N 1
ATOM 831 C CA . ILE A 1 110 ? -7.757 -8.253 12.498 1.00 97.81 110 ILE A CA 1
ATOM 832 C C . ILE A 1 110 ? -7.415 -9.498 11.684 1.00 97.81 110 ILE A C 1
ATOM 834 O O . ILE A 1 110 ? -6.329 -10.049 11.830 1.00 97.81 110 ILE A O 1
ATOM 838 N N . GLU A 1 111 ? -8.339 -9.937 10.835 1.00 97.88 111 GLU A N 1
ATOM 839 C CA . GLU A 1 111 ? -8.220 -11.174 10.059 1.00 97.88 111 GLU A CA 1
ATOM 840 C C . GLU A 1 111 ? -8.302 -10.885 8.557 1.00 97.88 111 GLU A C 1
ATOM 842 O O . GLU A 1 111 ? -9.231 -10.220 8.096 1.00 97.88 111 GLU A O 1
ATOM 847 N N . TYR A 1 112 ? -7.338 -11.377 7.779 1.00 97.75 112 TYR A N 1
ATOM 848 C CA . TYR A 1 112 ? -7.380 -11.297 6.321 1.00 97.75 112 TYR A CA 1
ATOM 849 C C . TYR A 1 112 ? -8.454 -12.230 5.764 1.00 97.75 112 TYR A C 1
ATOM 851 O O . TYR A 1 112 ? -8.480 -13.409 6.098 1.00 97.75 112 TYR A O 1
ATOM 859 N N . ILE A 1 113 ? -9.290 -11.735 4.852 1.00 97.38 113 ILE A N 1
ATOM 860 C CA . ILE A 1 113 ? -10.336 -12.530 4.199 1.00 97.38 113 ILE A CA 1
ATOM 861 C C . ILE A 1 113 ? -9.786 -13.112 2.884 1.00 97.38 113 ILE A C 1
ATOM 863 O O . ILE A 1 113 ? -9.591 -12.357 1.922 1.00 97.38 113 ILE A O 1
ATOM 867 N N . PRO A 1 114 ? -9.563 -14.440 2.777 1.00 95.62 114 PRO A N 1
ATOM 868 C CA . PRO A 1 114 ? -9.040 -15.042 1.555 1.00 95.62 114 PRO A CA 1
ATOM 869 C C . PRO A 1 114 ? -9.989 -14.878 0.361 1.00 95.62 114 PRO A C 1
ATOM 871 O O . PRO A 1 114 ? -11.199 -15.092 0.452 1.00 95.62 114 PRO A O 1
ATOM 874 N N . ARG A 1 115 ? -9.424 -14.556 -0.803 1.00 92.12 115 ARG A N 1
ATOM 875 C CA . ARG A 1 115 ? -10.155 -14.301 -2.053 1.00 92.12 115 ARG A CA 1
ATOM 876 C C . ARG A 1 115 ? -10.213 -15.547 -2.931 1.00 92.12 115 ARG A C 1
ATOM 878 O O . ARG A 1 115 ? -9.339 -15.779 -3.761 1.00 92.12 115 ARG A O 1
ATOM 885 N N . ALA A 1 116 ? -11.259 -16.353 -2.764 1.00 90.81 116 ALA A N 1
ATOM 886 C CA . ALA A 1 116 ? -11.421 -17.616 -3.495 1.00 90.81 116 ALA A CA 1
ATOM 887 C C . ALA A 1 116 ? -11.490 -17.470 -5.033 1.00 90.81 116 ALA A C 1
ATOM 889 O O . ALA A 1 116 ? -11.320 -18.454 -5.748 1.00 90.81 116 ALA A O 1
ATOM 890 N N . ASP A 1 117 ? -11.742 -16.263 -5.547 1.00 90.19 117 ASP A N 1
ATOM 891 C CA . ASP A 1 117 ? -11.767 -15.942 -6.978 1.00 90.19 117 ASP A CA 1
ATOM 892 C C . ASP A 1 117 ? -10.375 -15.723 -7.597 1.00 90.19 117 ASP A C 1
ATOM 894 O O . ASP A 1 117 ? -10.248 -15.658 -8.821 1.00 90.19 117 ASP A O 1
ATOM 898 N N . LEU A 1 118 ? -9.328 -15.611 -6.777 1.00 84.00 118 LEU A N 1
ATOM 899 C CA . LEU A 1 118 ? -7.955 -15.412 -7.231 1.00 84.00 118 LEU A CA 1
ATOM 900 C C . LEU A 1 118 ? -7.182 -16.732 -7.290 1.00 84.00 118 LEU A C 1
ATOM 902 O O . LEU A 1 118 ? -7.436 -17.6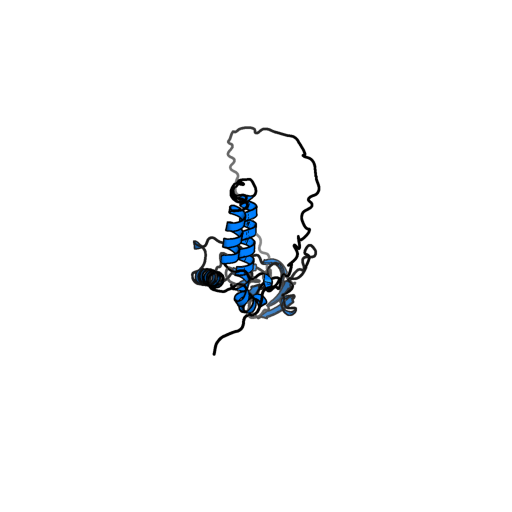62 -6.529 1.00 84.00 118 LEU A O 1
ATOM 906 N N . LEU A 1 119 ? -6.171 -16.782 -8.165 1.00 86.19 119 LEU A N 1
ATOM 907 C CA . LEU A 1 119 ? -5.241 -17.916 -8.245 1.00 86.19 119 LEU A CA 1
ATOM 908 C C . LEU A 1 119 ? -4.544 -18.175 -6.898 1.00 86.19 119 LEU A C 1
ATOM 910 O O . LEU A 1 119 ? -4.363 -19.326 -6.514 1.00 86.19 119 LEU A O 1
ATOM 914 N N . ASN A 1 120 ? -4.182 -17.098 -6.197 1.00 87.31 120 ASN A N 1
ATOM 915 C CA . ASN A 1 120 ? -3.655 -17.127 -4.838 1.00 87.31 120 ASN A CA 1
ATOM 916 C C . ASN A 1 120 ? -4.663 -16.407 -3.927 1.00 87.31 120 ASN A C 1
ATOM 918 O O . ASN A 1 120 ? -4.707 -15.175 -3.952 1.00 87.31 120 ASN A O 1
ATOM 922 N N . PRO A 1 121 ? -5.492 -17.139 -3.155 1.00 91.69 121 PRO A N 1
ATOM 923 C CA . PRO A 1 121 ? -6.498 -16.523 -2.286 1.00 91.69 121 PRO A CA 1
ATOM 924 C C . PRO A 1 121 ? -5.911 -15.654 -1.175 1.00 91.69 121 PRO A C 1
ATOM 926 O O . PRO A 1 121 ? -6.550 -14.704 -0.730 1.00 91.69 121 PRO A O 1
ATOM 929 N N . VAL A 1 122 ? -4.698 -15.990 -0.745 1.00 92.94 122 VAL A N 1
ATOM 930 C CA . VAL A 1 122 ? -3.867 -15.215 0.172 1.00 92.94 122 VAL A CA 1
ATOM 931 C C . VAL A 1 122 ? -2.639 -14.745 -0.613 1.00 92.94 122 VAL A C 1
ATOM 933 O O . VAL A 1 122 ? -2.096 -15.544 -1.388 1.00 92.94 122 VAL A O 1
ATOM 936 N N . PRO A 1 123 ? -2.179 -13.489 -0.445 1.00 90.56 123 PRO A N 1
ATOM 937 C CA . PRO A 1 123 ? -0.945 -13.018 -1.060 1.00 90.56 123 PRO A CA 1
ATOM 938 C C . PRO A 1 123 ? 0.212 -13.982 -0.749 1.00 90.56 123 PRO A C 1
ATOM 940 O O . PRO A 1 123 ? 0.431 -14.287 0.423 1.00 90.56 123 PRO A O 1
ATOM 943 N N . PRO A 1 124 ? 0.976 -14.461 -1.750 1.00 89.19 124 PRO A N 1
ATOM 944 C CA . PRO A 1 124 ? 1.964 -15.531 -1.556 1.00 89.19 124 PRO A CA 1
ATOM 945 C C . PRO A 1 124 ? 3.034 -15.248 -0.498 1.00 89.19 124 PRO A C 1
ATOM 947 O O . PRO A 1 124 ? 3.660 -16.172 0.014 1.00 89.19 124 PRO A O 1
ATOM 950 N N . ARG A 1 125 ? 3.272 -13.968 -0.208 1.00 89.12 125 ARG A N 1
ATOM 951 C CA . ARG A 1 125 ? 4.300 -13.493 0.721 1.00 89.12 125 ARG A CA 1
ATOM 952 C C . ARG A 1 125 ? 3.751 -13.039 2.062 1.00 89.12 125 ARG A C 1
ATOM 954 O O . ARG A 1 125 ? 4.530 -12.562 2.878 1.00 89.12 125 ARG A O 1
ATOM 961 N N . MET A 1 126 ? 2.447 -13.180 2.287 1.00 91.88 126 MET A N 1
ATOM 962 C CA . MET A 1 126 ? 1.849 -12.865 3.575 1.00 91.88 126 MET A CA 1
ATOM 963 C C . MET A 1 126 ? 2.344 -13.838 4.650 1.00 91.88 126 MET A C 1
ATOM 965 O O . MET A 1 126 ? 2.144 -15.047 4.499 1.00 91.88 126 MET A O 1
ATOM 969 N N . PRO A 1 127 ? 2.979 -13.340 5.726 1.00 91.69 127 PRO A N 1
ATOM 970 C CA . PRO A 1 127 ? 3.328 -14.159 6.877 1.00 91.69 127 PRO A CA 1
ATOM 971 C C . PRO A 1 127 ? 2.080 -14.723 7.563 1.00 91.69 127 PRO A C 1
ATOM 973 O O . PRO A 1 127 ? 1.024 -14.092 7.583 1.00 91.69 127 PRO A O 1
ATOM 976 N N . ALA A 1 128 ? 2.194 -15.917 8.146 1.00 91.62 128 ALA A N 1
ATOM 977 C CA . ALA A 1 128 ? 1.058 -16.579 8.789 1.00 91.62 128 ALA A CA 1
ATOM 978 C C . ALA A 1 128 ? 0.540 -15.819 10.024 1.00 91.62 128 ALA A C 1
ATOM 980 O O . ALA A 1 128 ? -0.649 -15.871 10.317 1.00 91.62 128 ALA A O 1
ATOM 981 N N . ASP A 1 129 ? 1.418 -15.102 10.721 1.00 92.38 129 ASP A N 1
ATOM 982 C CA . ASP A 1 129 ? 1.109 -14.241 11.865 1.00 92.38 129 ASP A CA 1
ATOM 983 C C . ASP A 1 129 ? 0.434 -12.917 11.475 1.00 92.38 129 ASP A C 1
ATOM 985 O O . ASP A 1 129 ? -0.115 -12.243 12.339 1.00 92.38 129 ASP A O 1
ATOM 989 N N . GLU A 1 130 ? 0.404 -12.566 10.186 1.00 93.31 130 GLU A N 1
ATOM 990 C CA . GLU A 1 130 ? -0.357 -11.420 9.669 1.00 93.31 130 GLU A CA 1
ATOM 991 C C . GLU A 1 130 ? -1.726 -11.810 9.089 1.00 93.31 130 GLU A C 1
ATOM 993 O O . GLU A 1 130 ? -2.523 -10.934 8.745 1.00 93.31 130 GLU A O 1
ATOM 998 N N . LEU A 1 131 ? -2.024 -13.112 8.989 1.00 95.19 131 LEU A N 1
ATOM 999 C CA . LEU A 1 131 ? -3.350 -13.589 8.580 1.00 95.19 131 LEU A CA 1
ATOM 1000 C C . LEU A 1 131 ? -4.407 -13.290 9.634 1.00 95.19 131 LEU A C 1
ATOM 1002 O O . LEU A 1 131 ? -5.547 -12.993 9.289 1.00 95.19 131 LEU A O 1
ATOM 1006 N N . GLU A 1 132 ? -4.024 -13.384 10.902 1.00 96.75 132 GLU A N 1
ATOM 1007 C CA . GLU A 1 132 ? -4.896 -13.146 12.038 1.00 96.75 132 GLU A CA 1
ATOM 1008 C C . GLU A 1 132 ? -4.076 -12.539 13.176 1.00 96.75 132 GLU A C 1
ATOM 1010 O O . GLU A 1 132 ? -3.199 -13.183 13.751 1.00 96.75 132 GLU A O 1
ATOM 1015 N N . VAL A 1 133 ? -4.374 -11.286 13.500 1.00 96.75 133 VAL A N 1
ATOM 1016 C CA . VAL A 1 133 ? -3.687 -10.518 14.537 1.00 96.75 133 VAL A CA 1
ATOM 1017 C C . VAL A 1 133 ? -4.654 -10.239 15.680 1.00 96.75 133 VAL A C 1
ATOM 1019 O O . VAL A 1 133 ? -5.768 -9.768 15.455 1.00 96.75 133 VAL A O 1
ATOM 1022 N N . HIS A 1 134 ? -4.203 -10.493 16.909 1.00 96.25 134 HIS A N 1
ATOM 1023 C CA . HIS A 1 134 ? -4.945 -10.225 18.143 1.00 96.25 134 HIS A CA 1
ATOM 1024 C C . HIS A 1 134 ? -4.161 -9.264 19.028 1.00 96.25 134 HIS A C 1
ATOM 1026 O O . HIS A 1 134 ? -3.016 -9.547 19.383 1.00 96.25 134 HIS A O 1
ATOM 1032 N N . LEU A 1 135 ? -4.767 -8.132 19.383 1.00 94.81 135 LEU A N 1
ATOM 1033 C CA . LEU A 1 135 ? -4.126 -7.072 20.165 1.00 94.81 135 LEU A CA 1
ATOM 1034 C C . LEU A 1 135 ? -5.105 -6.532 21.206 1.00 94.81 135 LEU A C 1
ATOM 1036 O O . LEU A 1 135 ? -6.126 -5.953 20.849 1.00 94.81 135 LEU A O 1
ATOM 1040 N N . CYS A 1 136 ? -4.783 -6.681 22.489 1.00 92.88 136 CYS A N 1
ATOM 1041 C CA . CYS A 1 136 ? -5.564 -6.098 23.578 1.00 92.88 136 CYS A CA 1
ATOM 1042 C C . CYS A 1 136 ? -4.841 -4.888 24.171 1.00 92.88 136 CYS A C 1
ATOM 1044 O O . CYS A 1 136 ? -3.618 -4.894 24.329 1.00 92.88 136 CYS A O 1
ATOM 1046 N N . SER A 1 137 ? -5.591 -3.832 24.474 1.00 89.12 137 SER A N 1
ATOM 1047 C CA . SER A 1 137 ? -5.067 -2.641 25.135 1.00 89.12 137 SER A CA 1
ATOM 1048 C C . SER A 1 137 ? -6.153 -1.943 25.949 1.00 89.12 137 SER A C 1
ATOM 1050 O O . SER A 1 137 ? -7.343 -2.124 25.709 1.00 89.12 137 SER A O 1
ATOM 1052 N N . THR A 1 138 ? -5.759 -1.083 26.883 1.00 87.94 138 THR A N 1
ATOM 1053 C CA . THR A 1 138 ? -6.700 -0.216 27.610 1.00 87.94 138 THR A CA 1
ATOM 1054 C C . THR A 1 138 ? -7.134 1.011 26.803 1.00 87.94 138 THR A C 1
ATOM 1056 O O . THR A 1 138 ? -7.919 1.812 27.304 1.00 87.94 138 THR A O 1
ATOM 1059 N N . SER A 1 139 ? -6.608 1.200 25.586 1.00 88.19 139 SER A N 1
ATOM 1060 C CA . SER A 1 139 ? -7.022 2.285 24.701 1.00 88.19 139 SER A CA 1
ATOM 1061 C C . SER A 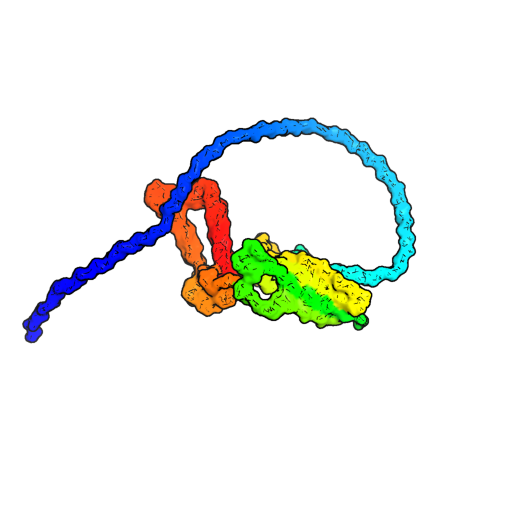1 139 ? -8.127 1.830 23.758 1.00 88.19 139 SER A C 1
ATOM 1063 O O . SER A 1 139 ? -8.084 0.738 23.185 1.00 88.19 139 SER A O 1
ATOM 1065 N N . ALA A 1 140 ? -9.098 2.718 23.551 1.00 88.56 140 ALA A N 1
ATOM 1066 C CA . ALA A 1 140 ? -10.124 2.553 22.528 1.00 88.56 140 ALA A CA 1
ATOM 1067 C C . ALA A 1 140 ? -9.577 2.779 21.107 1.00 88.56 140 ALA A C 1
ATOM 1069 O O . ALA A 1 140 ? -10.315 2.580 20.140 1.00 88.56 140 ALA A O 1
ATOM 1070 N N . SER A 1 141 ? -8.317 3.214 20.976 1.00 91.25 141 SER A N 1
ATOM 1071 C CA . SER A 1 141 ? -7.625 3.411 19.704 1.00 91.25 141 SER A CA 1
ATOM 1072 C C . SER A 1 141 ? -6.521 2.378 19.492 1.00 91.25 141 SER A 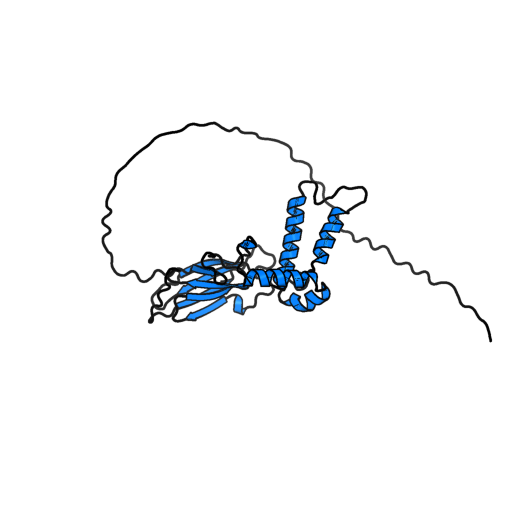C 1
ATOM 1074 O O . SER A 1 141 ? -5.877 1.931 20.438 1.00 91.25 141 SER A O 1
ATOM 1076 N N . LEU A 1 142 ? -6.275 2.031 18.230 1.00 93.44 142 LEU A N 1
ATOM 1077 C CA . LEU A 1 142 ? -5.212 1.116 17.826 1.00 93.44 142 LEU A CA 1
ATOM 1078 C C . LEU A 1 142 ? -4.459 1.689 16.624 1.00 93.44 142 LEU A C 1
ATOM 1080 O O . LEU A 1 142 ? -5.053 1.935 15.576 1.00 93.44 142 LEU A O 1
ATOM 1084 N N . GLU A 1 143 ? -3.145 1.857 16.750 1.00 95.44 143 GLU A N 1
ATOM 1085 C CA . GLU A 1 143 ? -2.274 2.072 15.595 1.00 95.44 143 GLU A CA 1
ATOM 1086 C C . GLU A 1 143 ? -1.930 0.723 14.966 1.00 95.44 143 GLU A C 1
ATOM 1088 O O . GLU A 1 143 ? -1.370 -0.157 15.622 1.00 95.44 143 GLU A O 1
ATOM 1093 N N . TYR A 1 144 ? -2.272 0.549 13.692 1.00 96.38 144 TYR A N 1
ATOM 1094 C CA . TYR A 1 144 ? -2.024 -0.692 12.971 1.00 96.38 144 TYR A CA 1
ATOM 1095 C C . TYR A 1 144 ? -1.619 -0.413 11.525 1.00 96.38 144 TYR A C 1
ATOM 1097 O O . TYR A 1 144 ? -2.265 0.360 10.817 1.00 96.38 144 TYR A O 1
ATOM 1105 N N . THR A 1 145 ? -0.545 -1.052 11.067 1.00 95.94 145 THR A N 1
ATOM 1106 C CA . THR A 1 145 ? -0.105 -0.968 9.672 1.00 95.94 145 THR A CA 1
ATOM 1107 C C . THR A 1 145 ? -0.687 -2.137 8.903 1.00 95.94 145 THR A C 1
ATOM 1109 O O . THR A 1 145 ? -0.303 -3.281 9.127 1.00 95.94 145 THR A O 1
ATOM 1112 N N . PHE A 1 146 ? -1.593 -1.845 7.970 1.00 94.38 146 PHE A N 1
ATOM 1113 C CA . PHE A 1 146 ? -2.080 -2.870 7.060 1.00 94.38 146 PHE A CA 1
ATOM 1114 C C . PHE A 1 146 ? -1.029 -3.134 6.005 1.00 94.38 146 PHE A C 1
ATOM 1116 O O . PHE A 1 146 ? -0.693 -2.279 5.187 1.00 94.38 146 PHE A O 1
ATOM 1123 N N . THR A 1 147 ? -0.535 -4.352 6.036 1.00 91.62 147 THR A N 1
ATOM 1124 C CA . THR A 1 147 ? 0.593 -4.765 5.240 1.00 91.62 147 THR A CA 1
ATOM 1125 C C . THR A 1 147 ? 0.135 -5.031 3.795 1.00 91.62 147 THR A C 1
ATOM 1127 O O . THR A 1 147 ? 0.316 -4.219 2.886 1.00 91.62 147 THR A O 1
ATOM 1130 N N . PHE A 1 148 ? -0.595 -6.115 3.565 1.00 92.31 148 PHE A N 1
ATOM 1131 C CA . PHE A 1 148 ? -0.971 -6.527 2.215 1.00 92.31 148 PHE A CA 1
ATOM 1132 C C . PHE A 1 148 ? -2.300 -5.918 1.741 1.00 92.31 148 PHE A C 1
ATOM 1134 O O . PHE A 1 148 ? -3.225 -5.738 2.532 1.00 92.31 148 PHE A O 1
ATOM 1141 N N . PRO A 1 149 ? -2.472 -5.647 0.434 1.00 92.69 149 PRO A N 1
ATOM 1142 C CA . PRO A 1 149 ? -3.771 -5.259 -0.103 1.00 92.69 149 PRO A CA 1
ATOM 1143 C C . PRO A 1 149 ? -4.797 -6.396 0.040 1.00 92.69 149 PRO A C 1
ATOM 1145 O O . PRO A 1 149 ? -4.499 -7.567 -0.207 1.00 92.69 149 PRO A O 1
ATOM 1148 N N . GLY A 1 150 ? -6.042 -6.051 0.363 1.00 94.25 150 GLY A N 1
ATOM 1149 C CA . GLY A 1 150 ? -7.111 -7.033 0.533 1.00 94.25 150 GLY A CA 1
ATOM 1150 C C . GLY A 1 150 ? -8.281 -6.532 1.362 1.00 94.25 150 GLY A C 1
ATOM 1151 O O . GLY A 1 150 ? -8.469 -5.330 1.542 1.00 94.25 150 GLY A O 1
ATOM 1152 N N . GLU A 1 151 ? -9.088 -7.476 1.819 1.00 96.62 151 GLU A N 1
ATOM 1153 C CA . GLU A 1 151 ? -10.198 -7.234 2.735 1.00 96.62 151 GLU A CA 1
ATOM 1154 C C . GLU A 1 151 ? -9.839 -7.839 4.087 1.00 96.62 151 GLU A C 1
ATOM 1156 O O . GLU A 1 151 ? -9.326 -8.955 4.146 1.00 96.62 151 GLU A O 1
ATOM 1161 N N . TYR A 1 152 ? -10.088 -7.082 5.150 1.00 97.62 152 TYR A N 1
ATOM 1162 C CA . TYR A 1 152 ? -9.784 -7.476 6.516 1.00 97.62 152 TYR A CA 1
ATOM 1163 C C . TYR A 1 152 ? -11.052 -7.399 7.355 1.00 97.62 152 TYR A C 1
ATOM 1165 O O . TYR A 1 152 ? -11.693 -6.348 7.402 1.00 97.62 152 TYR A O 1
ATOM 1173 N N . GLN A 1 153 ? -11.415 -8.491 8.021 1.00 97.75 153 GLN A N 1
ATOM 1174 C CA . GLN A 1 153 ? -12.416 -8.457 9.074 1.00 97.75 153 GLN A CA 1
ATOM 1175 C C . GLN A 1 153 ? -11.752 -7.915 10.339 1.00 97.75 153 GLN A C 1
ATOM 1177 O O . GLN A 1 153 ? -10.843 -8.527 10.894 1.00 97.75 153 GLN A O 1
ATOM 1182 N N . THR A 1 154 ? -12.185 -6.738 10.770 1.00 97.31 154 THR A N 1
ATOM 1183 C CA . THR A 1 154 ? -11.689 -6.072 11.971 1.00 97.31 154 THR A CA 1
ATOM 1184 C C . THR A 1 154 ? -12.788 -6.059 13.010 1.00 97.31 154 THR A C 1
ATOM 1186 O O . THR A 1 154 ? -13.825 -5.428 12.811 1.00 97.31 154 THR A O 1
ATOM 1189 N N . CYS A 1 155 ? -12.549 -6.751 14.113 1.00 96.31 155 CYS A N 1
ATOM 1190 C CA . CYS A 1 155 ? -13.452 -6.844 15.242 1.00 96.31 155 CYS A CA 1
ATOM 1191 C C . CYS A 1 155 ? -12.830 -6.191 16.471 1.00 96.31 155 CYS A C 1
ATOM 1193 O O . CYS A 1 155 ? -11.612 -6.222 16.655 1.00 96.31 155 CYS A O 1
ATOM 1195 N N . VAL A 1 156 ? -13.673 -5.604 17.311 1.00 94.12 156 VAL A N 1
ATOM 1196 C CA . VAL A 1 156 ? -13.292 -5.127 18.637 1.00 94.12 156 VAL A CA 1
ATOM 1197 C C . VAL A 1 156 ? -14.302 -5.625 19.656 1.00 94.12 156 VAL A C 1
ATOM 1199 O O . VAL A 1 156 ? -15.508 -5.604 19.410 1.00 94.12 156 VAL A O 1
ATOM 1202 N N . THR A 1 157 ? -13.806 -6.066 20.802 1.00 92.56 157 THR A N 1
ATOM 1203 C CA . THR A 1 157 ? -14.622 -6.492 21.936 1.00 92.56 157 THR A CA 1
ATOM 1204 C C . THR A 1 157 ? -14.104 -5.846 23.213 1.00 92.56 157 THR A C 1
ATOM 1206 O O . THR A 1 157 ? -12.920 -5.524 23.321 1.00 92.56 157 THR A O 1
ATOM 1209 N N . THR A 1 158 ? -14.985 -5.676 24.194 1.00 88.88 158 THR A N 1
ATOM 1210 C CA . THR A 1 158 ? -14.604 -5.372 25.581 1.00 88.88 158 THR A CA 1
ATOM 1211 C C . THR A 1 158 ? -15.223 -6.404 26.514 1.00 88.88 158 THR A C 1
ATOM 1213 O O . THR A 1 158 ? -16.140 -7.116 26.115 1.00 88.88 158 THR A O 1
ATOM 1216 N N . GLU A 1 159 ? -14.776 -6.473 27.769 1.00 78.88 159 GLU A N 1
ATOM 1217 C CA . GLU A 1 159 ? -15.340 -7.405 28.764 1.00 78.88 159 GLU A CA 1
ATOM 1218 C C . GLU A 1 159 ? -16.863 -7.258 28.961 1.00 78.88 159 GLU A C 1
ATOM 1220 O O . GLU A 1 159 ? -17.538 -8.198 29.375 1.00 78.88 159 GLU A O 1
ATOM 1225 N N . ALA A 1 160 ? -17.409 -6.071 28.679 1.00 71.62 160 ALA A N 1
ATOM 1226 C CA . ALA A 1 160 ? -18.800 -5.714 28.939 1.00 71.62 160 ALA A CA 1
ATOM 1227 C C . ALA A 1 160 ? -19.684 -5.657 27.680 1.00 71.62 160 ALA A C 1
ATOM 1229 O O . ALA A 1 160 ? -20.849 -5.267 27.783 1.00 71.62 160 ALA A O 1
ATOM 1230 N N . SER A 1 161 ? -19.153 -5.979 26.498 1.00 73.56 161 SER A N 1
ATOM 1231 C CA . SER A 1 161 ? -19.863 -5.803 25.225 1.00 73.56 161 SER A CA 1
ATOM 1232 C C . SER A 1 161 ? -19.755 -7.018 24.312 1.00 73.56 161 SER A C 1
ATOM 1234 O O . SER A 1 161 ? -18.860 -7.847 24.447 1.00 73.56 161 SER A O 1
ATOM 1236 N N . GLU A 1 162 ? -20.702 -7.117 23.380 1.00 81.75 162 GLU A N 1
ATOM 1237 C CA . GLU A 1 162 ? -20.605 -8.054 22.267 1.00 81.75 162 GLU A CA 1
ATOM 1238 C C . GLU A 1 162 ? -19.543 -7.586 21.265 1.00 81.75 162 GLU A C 1
ATOM 1240 O O . GLU A 1 162 ? -19.294 -6.388 21.102 1.00 81.75 162 GLU A O 1
ATOM 1245 N N . GLU A 1 163 ? -18.938 -8.550 20.574 1.00 90.50 163 GLU A N 1
ATOM 1246 C CA . GLU A 1 163 ? -17.959 -8.297 19.525 1.00 90.50 163 GLU A CA 1
ATOM 1247 C C . GLU A 1 163 ? -18.579 -7.468 18.386 1.00 90.50 163 GLU A C 1
ATOM 1249 O O . GLU A 1 163 ? -19.590 -7.844 17.788 1.00 90.50 163 GLU A O 1
ATOM 1254 N N . ALA A 1 164 ? -17.950 -6.338 18.060 1.00 92.31 164 ALA A N 1
ATOM 1255 C CA . ALA A 1 164 ? -18.352 -5.471 16.961 1.00 92.31 164 ALA A CA 1
ATOM 1256 C C . ALA A 1 164 ? -17.355 -5.577 15.807 1.00 92.31 164 ALA A C 1
ATOM 1258 O O . ALA A 1 164 ? -16.188 -5.219 15.961 1.00 92.31 164 ALA A O 1
ATOM 1259 N N . CYS A 1 165 ? -17.825 -6.013 14.636 1.00 95.25 165 CYS A N 1
ATOM 1260 C CA . CYS A 1 165 ? -16.987 -6.254 13.462 1.00 95.25 165 CYS A CA 1
ATOM 1261 C C . CYS A 1 165 ? -17.332 -5.348 12.274 1.00 95.25 165 CYS A C 1
ATOM 1263 O O . CYS A 1 165 ? -18.498 -5.057 12.001 1.00 95.25 165 CYS A O 1
ATOM 1265 N N . VAL A 1 166 ? -16.311 -4.984 11.500 1.00 96.06 166 VAL A N 1
ATOM 1266 C CA . VAL A 1 166 ? -16.423 -4.322 10.195 1.00 96.06 166 VAL A CA 1
ATOM 1267 C C . VAL A 1 166 ? -15.459 -4.968 9.203 1.00 96.06 166 VAL A C 1
ATOM 1269 O O . VAL A 1 166 ? -14.419 -5.493 9.591 1.00 96.06 166 VAL A O 1
ATOM 1272 N N . VAL A 1 167 ? -15.777 -4.909 7.910 1.00 96.94 167 VAL A N 1
ATOM 1273 C CA . VAL A 1 167 ? -14.820 -5.261 6.854 1.00 96.94 167 VAL A CA 1
ATOM 1274 C C . VAL A 1 167 ? -14.136 -3.992 6.360 1.00 96.94 167 VAL A C 1
ATOM 1276 O O . VAL A 1 167 ? -14.786 -3.101 5.811 1.00 96.94 167 VAL A O 1
ATOM 1279 N N . LEU A 1 168 ? -12.820 -3.918 6.537 1.00 96.62 168 LEU A N 1
ATOM 1280 C CA . LEU A 1 168 ? -11.980 -2.843 6.022 1.00 96.62 168 LEU A CA 1
ATOM 1281 C C . LEU A 1 168 ? -11.365 -3.249 4.680 1.00 96.62 168 LEU A C 1
ATOM 1283 O O . LEU A 1 168 ? -10.842 -4.350 4.517 1.00 96.62 168 LEU A O 1
ATOM 1287 N N . GLN A 1 169 ? -11.412 -2.340 3.707 1.00 95.75 169 GLN A N 1
ATOM 1288 C CA . GLN A 1 169 ? -10.809 -2.541 2.390 1.00 95.75 169 GLN A CA 1
ATOM 1289 C C . GLN A 1 169 ? -9.440 -1.864 2.345 1.00 95.75 169 GLN A C 1
ATOM 1291 O O . GLN A 1 169 ? -9.360 -0.649 2.182 1.00 95.75 169 GLN A O 1
ATOM 1296 N N . ASN A 1 170 ? -8.370 -2.649 2.459 1.00 95.38 170 ASN A N 1
ATOM 1297 C CA . ASN A 1 170 ? -7.005 -2.155 2.326 1.00 95.38 170 ASN A CA 1
ATOM 1298 C C . ASN A 1 170 ? -6.603 -2.126 0.849 1.00 95.38 170 ASN A C 1
ATOM 1300 O O . ASN A 1 170 ? -6.352 -3.172 0.235 1.00 95.38 170 ASN A O 1
ATOM 1304 N N . ARG A 1 171 ? -6.589 -0.939 0.239 1.00 91.25 171 ARG A N 1
ATOM 1305 C CA . ARG A 1 171 ? -6.388 -0.780 -1.209 1.00 91.25 171 ARG A CA 1
ATOM 1306 C C . ARG A 1 171 ? -5.374 0.318 -1.496 1.00 91.25 171 ARG A C 1
ATOM 1308 O O . ARG A 1 171 ? -5.289 1.312 -0.789 1.00 91.25 171 ARG A O 1
ATOM 1315 N N . TYR A 1 172 ? -4.629 0.155 -2.584 1.00 88.38 172 TYR A N 1
ATOM 1316 C CA . TYR A 1 172 ? -3.817 1.247 -3.109 1.00 88.38 172 TYR A CA 1
ATOM 1317 C C . TYR A 1 172 ? -4.727 2.348 -3.657 1.00 88.38 172 TYR A C 1
ATOM 1319 O O . TYR A 1 172 ? -5.602 2.073 -4.481 1.00 88.38 172 TYR A O 1
ATOM 1327 N N . VAL A 1 173 ? -4.483 3.590 -3.243 1.00 87.00 173 VAL A N 1
ATOM 1328 C CA . VAL A 1 173 ? -5.214 4.768 -3.718 1.00 87.00 173 VAL A CA 1
ATOM 1329 C C . VAL A 1 173 ? -4.272 5.647 -4.532 1.00 87.00 173 VAL A C 1
ATOM 1331 O O . VAL A 1 173 ? -3.202 6.038 -4.070 1.00 87.00 173 VAL A O 1
ATOM 1334 N N . HIS A 1 174 ? -4.665 5.986 -5.761 1.00 87.44 174 HIS A N 1
ATOM 1335 C CA . HIS A 1 174 ? -3.932 6.978 -6.544 1.00 87.44 174 HIS A CA 1
ATOM 1336 C C . HIS A 1 174 ? -4.352 8.369 -6.104 1.00 87.44 174 HIS A C 1
ATOM 1338 O O . HIS A 1 174 ? -5.511 8.759 -6.249 1.00 87.44 174 HIS A O 1
ATOM 1344 N N . ARG A 1 175 ? -3.392 9.127 -5.586 1.00 88.25 175 ARG A N 1
ATOM 1345 C CA . ARG A 1 175 ? -3.612 10.486 -5.104 1.00 88.25 175 ARG A CA 1
ATOM 1346 C C . ARG A 1 175 ? -2.880 11.475 -5.991 1.00 88.25 175 ARG A C 1
ATOM 1348 O O . ARG A 1 175 ? -1.872 11.154 -6.620 1.00 88.25 175 ARG A O 1
ATOM 1355 N N . HIS A 1 176 ? -3.391 12.697 -6.031 1.00 90.12 176 HIS A N 1
ATOM 1356 C CA . HIS A 1 176 ? -2.700 13.781 -6.708 1.00 90.12 176 HIS A CA 1
ATOM 1357 C C . HIS A 1 176 ? -1.391 14.089 -5.968 1.00 90.12 176 HIS A C 1
ATOM 1359 O O . HIS A 1 176 ? -1.397 14.182 -4.741 1.00 90.12 176 HIS A O 1
ATOM 1365 N N . VAL A 1 177 ? -0.284 14.298 -6.685 1.00 89.31 177 VAL A N 1
ATOM 1366 C CA . VAL A 1 177 ? 1.043 14.506 -6.064 1.00 89.31 177 VAL A CA 1
ATOM 1367 C C . VAL A 1 177 ? 1.039 15.694 -5.093 1.00 89.31 177 VAL A C 1
ATOM 1369 O O . VAL A 1 177 ? 1.638 15.625 -4.030 1.00 89.31 177 VAL A O 1
ATOM 1372 N N . MET A 1 178 ? 0.280 16.752 -5.398 1.00 89.25 178 MET A N 1
ATOM 1373 C CA . MET A 1 178 ? 0.153 17.927 -4.515 1.00 89.25 178 MET A CA 1
ATOM 1374 C C . MET A 1 178 ? -0.669 17.677 -3.236 1.00 89.25 178 MET A C 1
ATOM 1376 O O . MET A 1 178 ? -0.780 18.572 -2.409 1.00 89.25 178 MET A O 1
ATOM 1380 N N . SER A 1 179 ? -1.292 16.504 -3.091 1.00 89.25 179 SER A N 1
ATOM 1381 C CA . SER A 1 179 ? -2.047 16.115 -1.886 1.00 89.25 179 SER A CA 1
ATOM 1382 C C . SER A 1 179 ? -1.254 15.203 -0.941 1.00 89.25 179 SER A C 1
ATOM 1384 O O . SER A 1 179 ? -1.780 14.762 0.082 1.00 89.25 179 SER A O 1
ATOM 1386 N N . LEU A 1 180 ? -0.007 14.888 -1.301 1.00 91.12 180 LEU A N 1
ATOM 1387 C CA . LEU A 1 180 ? 0.903 14.111 -0.470 1.00 91.12 180 LEU A CA 1
ATOM 1388 C C . LEU A 1 180 ? 1.477 14.986 0.645 1.00 91.12 180 LEU A C 1
ATOM 1390 O O . LEU A 1 180 ? 1.667 16.191 0.470 1.00 91.12 180 LEU A O 1
ATOM 1394 N N . THR A 1 181 ? 1.784 14.371 1.785 1.00 91.56 181 THR A N 1
ATOM 1395 C CA . THR A 1 181 ? 2.647 15.019 2.778 1.00 91.56 181 THR A CA 1
ATOM 1396 C C . THR A 1 181 ? 4.076 15.122 2.232 1.00 91.56 181 THR A C 1
ATOM 1398 O O . THR A 1 181 ? 4.440 14.433 1.276 1.00 91.56 181 THR A O 1
ATOM 1401 N N . GLN A 1 182 ? 4.914 15.963 2.844 1.00 93.88 182 GLN A N 1
ATOM 1402 C CA . GLN A 1 182 ? 6.319 16.081 2.435 1.00 93.88 182 GLN A CA 1
ATOM 1403 C C . GLN A 1 182 ? 7.049 14.729 2.511 1.00 93.88 182 GLN A C 1
ATOM 1405 O O . GLN A 1 182 ? 7.722 14.349 1.560 1.00 93.88 182 GLN A O 1
ATOM 1410 N N . ALA A 1 183 ? 6.852 13.976 3.598 1.00 92.56 183 ALA A N 1
ATOM 1411 C CA . ALA A 1 183 ? 7.469 12.663 3.779 1.00 92.56 183 ALA A CA 1
ATOM 1412 C C . ALA A 1 183 ? 7.028 11.660 2.698 1.00 92.56 183 ALA A C 1
ATOM 1414 O O . ALA A 1 183 ? 7.858 10.966 2.121 1.00 92.56 183 ALA A O 1
ATOM 1415 N N . GLU A 1 184 ? 5.736 11.638 2.354 1.00 92.31 184 GLU A N 1
ATOM 1416 C CA . GLU A 1 184 ? 5.219 10.778 1.282 1.00 92.31 184 GLU A CA 1
ATOM 1417 C C . GLU A 1 184 ? 5.789 11.149 -0.090 1.00 92.31 184 GLU A C 1
ATOM 1419 O O . GLU A 1 184 ? 6.041 10.274 -0.919 1.00 92.31 184 GLU A O 1
ATOM 1424 N N . PHE A 1 185 ? 5.984 12.444 -0.348 1.00 93.94 185 PHE A N 1
ATOM 1425 C CA . PHE A 1 185 ? 6.611 12.898 -1.583 1.00 93.94 185 PHE A CA 1
ATOM 1426 C C . PHE A 1 185 ? 8.084 12.484 -1.655 1.00 93.94 185 PHE A C 1
ATOM 1428 O O . PHE A 1 185 ? 8.533 12.027 -2.708 1.00 93.94 185 PHE A O 1
ATOM 1435 N N . ASP A 1 186 ? 8.823 12.608 -0.554 1.00 94.69 186 ASP A N 1
ATOM 1436 C CA . ASP A 1 186 ? 10.236 12.231 -0.493 1.00 94.69 186 ASP A CA 1
ATOM 1437 C C . ASP A 1 186 ? 10.419 10.717 -0.696 1.00 94.69 186 ASP A C 1
ATOM 1439 O O . ASP A 1 186 ? 11.290 10.303 -1.465 1.00 94.69 186 ASP A O 1
ATOM 1443 N N . GLU A 1 187 ? 9.551 9.889 -0.103 1.00 92.44 187 GLU A N 1
ATOM 1444 C CA . GLU A 1 187 ? 9.492 8.443 -0.364 1.00 92.44 187 GLU A CA 1
ATOM 1445 C C . GLU A 1 187 ? 9.186 8.142 -1.836 1.00 92.44 187 GLU A C 1
ATOM 1447 O O . GLU A 1 187 ? 9.894 7.362 -2.477 1.00 92.44 187 GLU A O 1
ATOM 1452 N N . TYR A 1 188 ? 8.166 8.795 -2.401 1.00 92.12 188 TYR A N 1
ATOM 1453 C CA . TYR A 1 188 ? 7.788 8.640 -3.806 1.00 92.12 188 TYR A CA 1
ATOM 1454 C C . TYR A 1 188 ? 8.946 8.999 -4.751 1.00 92.12 188 TYR A C 1
ATOM 1456 O O . TYR A 1 188 ? 9.290 8.229 -5.653 1.00 92.12 188 TYR A O 1
ATOM 1464 N N . ALA A 1 189 ? 9.597 10.144 -4.534 1.00 93.44 189 ALA A N 1
ATOM 1465 C CA . ALA A 1 189 ? 10.741 10.582 -5.327 1.00 93.44 189 ALA A CA 1
ATOM 1466 C C . ALA A 1 189 ? 11.951 9.648 -5.148 1.00 93.44 189 ALA A C 1
ATOM 1468 O O . ALA A 1 189 ? 12.625 9.311 -6.127 1.00 93.44 189 ALA A O 1
ATOM 1469 N N . GLY A 1 190 ? 12.207 9.194 -3.919 1.00 94.81 190 GLY A N 1
ATOM 1470 C CA . GLY A 1 190 ? 13.241 8.213 -3.595 1.00 94.81 190 GLY A CA 1
ATOM 1471 C C . GLY A 1 190 ? 13.041 6.894 -4.340 1.00 94.81 190 GLY A C 1
ATOM 1472 O O . GLY A 1 190 ? 13.959 6.426 -5.013 1.00 94.81 190 GLY A O 1
ATOM 1473 N N . ALA A 1 191 ? 11.826 6.343 -4.313 1.00 93.88 191 ALA A N 1
ATOM 1474 C CA . ALA A 1 191 ? 11.464 5.123 -5.030 1.00 93.88 191 ALA A CA 1
ATOM 1475 C C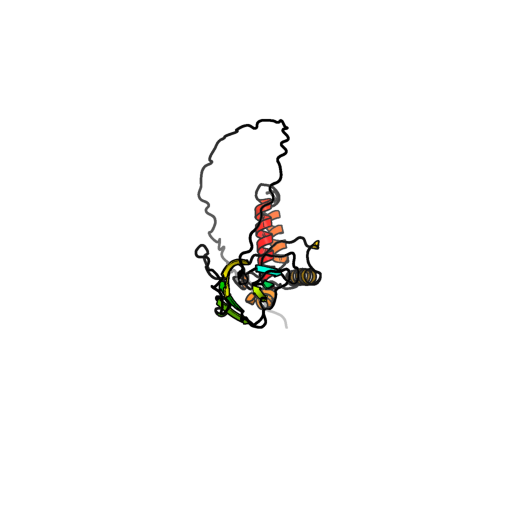 . ALA A 1 191 ? 11.683 5.258 -6.548 1.00 93.88 191 ALA A C 1
ATOM 1477 O O . ALA A 1 191 ? 12.306 4.394 -7.171 1.00 93.88 191 ALA A O 1
ATOM 1478 N N . HIS A 1 192 ? 11.255 6.375 -7.146 1.00 92.75 192 HIS A N 1
ATOM 1479 C CA . HIS A 1 192 ? 11.500 6.653 -8.564 1.00 92.75 192 HIS A CA 1
ATOM 1480 C C . HIS A 1 192 ? 12.994 6.758 -8.901 1.00 92.75 192 HIS A C 1
ATOM 1482 O O . HIS A 1 192 ? 13.434 6.230 -9.927 1.00 92.75 192 HIS A O 1
ATOM 1488 N N . ASN A 1 193 ? 13.787 7.395 -8.038 1.00 94.19 193 ASN A N 1
ATOM 1489 C CA . ASN A 1 193 ? 15.237 7.471 -8.203 1.00 94.19 193 ASN A CA 1
ATOM 1490 C C . ASN A 1 193 ? 15.897 6.090 -8.111 1.00 94.19 193 ASN A C 1
ATOM 1492 O O . ASN A 1 193 ? 16.795 5.802 -8.903 1.00 94.19 193 ASN A O 1
ATOM 1496 N N . THR A 1 194 ? 15.429 5.220 -7.214 1.00 94.19 194 THR A N 1
ATOM 1497 C CA . THR A 1 194 ? 15.884 3.825 -7.126 1.00 94.19 194 THR A CA 1
ATOM 1498 C C . THR A 1 194 ? 15.595 3.076 -8.423 1.00 94.19 194 THR A C 1
ATOM 1500 O O . THR A 1 194 ? 16.509 2.509 -9.019 1.00 94.19 194 THR A O 1
ATOM 1503 N N . LEU A 1 195 ? 14.364 3.145 -8.944 1.00 92.69 195 LEU A N 1
ATOM 1504 C CA . LEU A 1 195 ? 14.038 2.485 -10.214 1.00 92.69 195 LEU A CA 1
ATOM 1505 C C . LEU A 1 195 ? 14.857 3.023 -11.394 1.00 92.69 195 LEU A C 1
ATOM 1507 O O . LEU A 1 195 ? 15.120 2.280 -12.340 1.00 92.69 195 LEU A O 1
ATOM 1511 N N . ARG A 1 196 ? 15.249 4.302 -11.363 1.00 92.31 196 ARG A N 1
ATOM 1512 C CA . ARG A 1 196 ? 16.065 4.933 -12.408 1.00 92.31 196 ARG A CA 1
ATOM 1513 C C . ARG A 1 196 ? 17.540 4.547 -12.343 1.00 92.31 196 ARG A C 1
ATOM 1515 O O . ARG A 1 196 ? 18.163 4.399 -13.388 1.00 92.31 196 ARG A O 1
ATOM 1522 N N . ASN A 1 197 ? 18.100 4.437 -11.142 1.00 92.81 197 ASN A N 1
ATOM 1523 C CA . ASN A 1 197 ? 19.549 4.349 -10.948 1.00 92.81 197 ASN A CA 1
ATOM 1524 C C . ASN A 1 197 ? 20.041 2.936 -10.590 1.00 92.81 197 ASN A C 1
ATOM 1526 O O . ASN A 1 197 ? 21.248 2.714 -10.530 1.00 92.81 197 ASN A O 1
ATOM 1530 N N . THR A 1 198 ? 19.141 1.983 -10.352 1.00 91.94 198 THR A N 1
ATOM 1531 C CA . THR A 1 198 ? 19.478 0.583 -10.060 1.00 91.94 198 THR A CA 1
ATOM 1532 C C . THR A 1 198 ? 19.226 -0.287 -11.290 1.00 91.94 198 THR A C 1
ATOM 1534 O O . THR A 1 198 ? 18.271 -0.053 -12.023 1.00 91.94 198 THR A O 1
ATOM 1537 N N . SER A 1 199 ? 20.067 -1.296 -11.544 1.00 90.62 199 SER A N 1
ATOM 1538 C CA . SER A 1 199 ? 19.818 -2.271 -12.617 1.00 90.62 199 SER A CA 1
ATOM 1539 C C . SER A 1 199 ? 18.698 -3.254 -12.229 1.00 90.62 199 SER A C 1
ATOM 1541 O O . SER A 1 199 ? 18.382 -3.416 -11.052 1.00 90.62 199 SER A O 1
ATOM 1543 N N . THR A 1 200 ? 18.082 -3.949 -13.197 1.00 89.56 200 THR A N 1
ATOM 1544 C CA . THR A 1 200 ? 17.008 -4.917 -12.875 1.00 89.56 200 THR A CA 1
ATOM 1545 C C . THR A 1 200 ? 17.542 -6.074 -12.030 1.00 89.56 200 THR A C 1
ATOM 1547 O O . THR A 1 200 ? 16.867 -6.512 -11.106 1.00 89.56 200 THR A O 1
ATOM 1550 N N . ALA A 1 201 ? 18.753 -6.558 -12.317 1.00 91.12 201 ALA A N 1
ATOM 1551 C CA . ALA A 1 201 ? 19.360 -7.651 -11.563 1.00 91.12 201 ALA A CA 1
ATOM 1552 C C . ALA A 1 201 ? 19.672 -7.234 -10.118 1.00 91.12 201 ALA A C 1
ATOM 1554 O O . ALA A 1 201 ? 19.266 -7.925 -9.185 1.00 91.12 201 ALA A O 1
ATOM 1555 N N . ASP A 1 202 ? 20.316 -6.077 -9.937 1.00 93.25 202 ASP A N 1
ATOM 1556 C CA . ASP A 1 202 ? 20.677 -5.582 -8.604 1.00 93.25 202 ASP A CA 1
ATOM 1557 C C . ASP A 1 202 ? 19.434 -5.240 -7.785 1.00 93.25 202 ASP A C 1
ATOM 1559 O O . ASP A 1 202 ? 19.362 -5.549 -6.600 1.00 93.25 202 ASP A O 1
ATOM 1563 N N . GLY A 1 203 ? 18.422 -4.645 -8.418 1.00 92.12 203 GLY A N 1
ATOM 1564 C CA . GLY A 1 203 ? 17.192 -4.284 -7.732 1.00 92.12 203 GLY A CA 1
ATOM 1565 C C . GLY A 1 203 ? 16.353 -5.496 -7.334 1.00 92.12 203 GLY A C 1
ATOM 1566 O O . GLY A 1 203 ? 15.802 -5.506 -6.241 1.00 92.12 203 GLY A O 1
ATOM 1567 N N . ARG A 1 204 ? 16.333 -6.570 -8.133 1.00 94.19 204 ARG A N 1
ATOM 1568 C CA . ARG A 1 204 ? 15.729 -7.848 -7.713 1.00 94.19 204 ARG A CA 1
ATOM 1569 C C . ARG A 1 204 ? 16.465 -8.457 -6.525 1.00 94.19 204 ARG A C 1
ATOM 1571 O O . ARG A 1 204 ? 15.822 -8.885 -5.575 1.00 94.19 204 ARG A O 1
ATOM 1578 N N . ALA A 1 205 ? 17.797 -8.442 -6.541 1.00 93.38 205 ALA A N 1
ATOM 1579 C CA . ALA A 1 205 ? 18.589 -8.938 -5.418 1.00 93.38 205 ALA A CA 1
ATOM 1580 C C . ALA A 1 205 ? 18.374 -8.107 -4.138 1.00 93.38 205 ALA A C 1
ATOM 1582 O O . ALA A 1 205 ? 18.276 -8.664 -3.047 1.00 93.38 205 ALA A O 1
ATOM 1583 N N . ALA A 1 206 ? 18.274 -6.781 -4.265 1.00 92.56 206 ALA A N 1
ATOM 1584 C CA . ALA A 1 206 ? 18.139 -5.872 -3.130 1.00 92.56 206 ALA A CA 1
ATOM 1585 C C . ALA A 1 206 ? 16.701 -5.754 -2.602 1.00 92.56 206 ALA A C 1
ATOM 1587 O O . ALA A 1 206 ? 16.502 -5.649 -1.395 1.00 92.56 206 ALA A O 1
ATOM 1588 N N . PHE A 1 207 ? 15.702 -5.764 -3.485 1.00 93.06 207 PHE A N 1
ATOM 1589 C CA . PHE A 1 207 ? 14.319 -5.379 -3.175 1.00 93.06 207 PHE A CA 1
ATOM 1590 C C . PHE A 1 207 ? 13.280 -6.430 -3.557 1.00 93.06 207 PHE A C 1
ATOM 1592 O O . PHE A 1 207 ? 12.135 -6.316 -3.131 1.00 93.06 207 PHE A O 1
ATOM 1599 N N . GLY A 1 208 ? 13.657 -7.468 -4.311 1.00 90.25 208 GLY A N 1
ATOM 1600 C CA . GLY A 1 208 ? 12.740 -8.521 -4.752 1.00 90.25 208 GLY A CA 1
ATOM 1601 C C . GLY A 1 208 ? 11.953 -9.126 -3.592 1.00 90.25 208 GLY A C 1
ATOM 1602 O O . GLY A 1 208 ? 10.737 -9.256 -3.684 1.00 90.25 208 GLY A O 1
ATOM 1603 N N . HIS A 1 209 ? 12.613 -9.365 -2.452 1.00 87.69 209 HIS A N 1
ATOM 1604 C CA . HIS A 1 209 ? 11.989 -9.921 -1.246 1.00 87.69 209 HIS A CA 1
ATOM 1605 C C . HIS A 1 209 ? 10.790 -9.102 -0.722 1.00 87.69 209 HIS A C 1
ATOM 1607 O O . HIS A 1 209 ? 9.921 -9.663 -0.061 1.00 87.69 209 HIS A O 1
ATOM 1613 N N . ARG A 1 210 ? 10.714 -7.804 -1.044 1.00 88.06 210 ARG A N 1
ATOM 1614 C CA . ARG A 1 210 ? 9.628 -6.889 -0.645 1.00 88.06 210 ARG A CA 1
ATOM 1615 C C . ARG A 1 210 ? 8.510 -6.779 -1.677 1.00 88.06 210 ARG A C 1
ATOM 1617 O O . ARG A 1 210 ? 7.484 -6.165 -1.401 1.00 88.06 210 ARG A O 1
ATOM 1624 N N . CYS A 1 211 ? 8.706 -7.317 -2.878 1.00 89.00 211 CYS A N 1
ATOM 1625 C CA . CYS A 1 211 ? 7.653 -7.353 -3.879 1.00 89.00 211 CYS A CA 1
ATOM 1626 C C . CYS A 1 211 ? 6.456 -8.164 -3.369 1.00 89.00 211 CYS A C 1
ATOM 1628 O O . CYS A 1 211 ? 6.615 -9.074 -2.560 1.00 89.00 211 CYS A O 1
ATOM 1630 N N . LEU A 1 212 ? 5.261 -7.831 -3.860 1.00 86.19 212 LEU A N 1
ATOM 1631 C CA . LEU A 1 212 ? 4.005 -8.409 -3.381 1.00 86.19 212 LEU A CA 1
ATOM 1632 C C . LEU A 1 212 ? 3.848 -9.890 -3.757 1.00 86.19 212 LEU A C 1
ATOM 1634 O O . LEU A 1 212 ? 3.501 -10.707 -2.905 1.00 86.19 212 LEU A O 1
ATOM 1638 N N . ASP A 1 213 ? 4.093 -10.222 -5.029 1.00 84.88 213 ASP A N 1
ATOM 1639 C CA . ASP A 1 213 ? 3.837 -11.560 -5.561 1.00 84.88 213 ASP A CA 1
ATOM 1640 C C . ASP A 1 213 ? 5.152 -12.335 -5.729 1.00 84.88 213 ASP A C 1
ATOM 1642 O O . ASP A 1 213 ? 5.305 -13.443 -5.207 1.00 84.88 213 ASP A O 1
ATOM 1646 N N . ALA A 1 214 ? 6.126 -11.746 -6.429 1.00 86.62 214 ALA A N 1
ATOM 1647 C CA . ALA A 1 214 ? 7.375 -12.418 -6.779 1.00 86.62 214 ALA A CA 1
ATOM 1648 C C . ALA A 1 214 ? 8.563 -11.450 -6.860 1.00 86.62 214 ALA A C 1
ATOM 1650 O O . ALA A 1 214 ? 8.384 -10.265 -7.136 1.00 86.62 214 ALA A O 1
ATOM 1651 N N . ASP A 1 215 ? 9.788 -11.958 -6.683 1.00 87.44 215 ASP A N 1
ATOM 1652 C CA . ASP A 1 215 ? 11.006 -11.136 -6.769 1.00 87.44 215 ASP A CA 1
ATOM 1653 C C . ASP A 1 215 ? 11.136 -10.504 -8.162 1.00 87.44 215 ASP A C 1
ATOM 1655 O O . ASP A 1 215 ? 11.653 -9.398 -8.325 1.00 87.44 215 ASP A O 1
ATOM 1659 N N . GLU A 1 216 ? 10.639 -11.204 -9.184 1.00 88.19 216 GLU A N 1
ATOM 1660 C CA . GLU A 1 216 ? 10.686 -10.797 -10.580 1.00 88.19 216 GLU A CA 1
ATOM 1661 C C . GLU A 1 216 ? 9.819 -9.579 -10.911 1.00 88.19 216 GLU A C 1
ATOM 1663 O O . GLU A 1 216 ? 10.057 -8.980 -11.965 1.00 88.19 216 GLU A O 1
ATOM 1668 N N . ASP A 1 217 ? 8.880 -9.189 -10.037 1.00 88.38 217 ASP A N 1
ATOM 1669 C CA . ASP A 1 217 ? 8.043 -7.992 -10.213 1.00 88.38 217 ASP A CA 1
ATOM 1670 C C . ASP A 1 217 ? 8.868 -6.690 -10.193 1.00 88.38 217 ASP A C 1
ATOM 1672 O O . ASP A 1 217 ? 8.408 -5.656 -10.689 1.00 88.38 217 ASP A O 1
ATOM 1676 N N . PHE A 1 218 ? 10.100 -6.717 -9.666 1.00 91.31 218 PHE A N 1
ATOM 1677 C CA . PHE A 1 218 ? 10.996 -5.570 -9.755 1.00 91.31 218 PHE A CA 1
ATOM 1678 C C . PHE A 1 218 ? 11.500 -5.369 -11.194 1.00 91.31 218 PHE A C 1
ATOM 1680 O O . PHE A 1 218 ? 12.179 -6.227 -11.779 1.00 91.31 218 PHE A O 1
ATOM 1687 N N . HIS A 1 219 ? 11.232 -4.172 -11.723 1.00 87.38 219 HIS A N 1
ATOM 1688 C CA . HIS A 1 219 ? 11.680 -3.683 -13.024 1.00 87.38 219 HIS A CA 1
ATOM 1689 C C . HIS A 1 219 ? 12.182 -2.240 -12.923 1.00 87.38 219 HIS A C 1
ATOM 1691 O O . HIS A 1 219 ? 11.663 -1.435 -12.155 1.00 87.38 219 HIS A O 1
ATOM 1697 N N . THR A 1 220 ? 13.180 -1.893 -13.731 1.00 88.56 220 THR A N 1
ATOM 1698 C CA . THR A 1 220 ? 13.784 -0.553 -13.724 1.00 88.56 220 THR A CA 1
ATOM 1699 C C . THR A 1 220 ? 13.046 0.418 -14.628 1.00 88.56 220 THR A C 1
ATOM 1701 O O . THR A 1 220 ? 12.317 0.012 -15.533 1.00 88.56 220 THR A O 1
ATOM 1704 N N . HIS A 1 221 ? 13.317 1.712 -14.446 1.00 86.25 221 HIS A N 1
ATOM 1705 C CA . HIS A 1 221 ? 12.834 2.787 -15.311 1.00 86.25 221 HIS A CA 1
ATOM 1706 C C . HIS A 1 221 ? 13.022 2.464 -16.808 1.00 86.25 221 HIS A C 1
ATOM 1708 O O . HIS A 1 221 ? 12.099 2.605 -17.610 1.00 86.25 221 HIS A O 1
ATOM 1714 N N . ASP A 1 222 ? 14.201 1.961 -17.176 1.00 84.62 222 ASP A N 1
ATOM 1715 C CA . ASP A 1 222 ? 14.549 1.650 -18.565 1.00 84.62 222 ASP A CA 1
ATOM 1716 C C . ASP A 1 222 ? 13.720 0.512 -19.164 1.00 84.62 222 ASP A C 1
ATOM 1718 O O . ASP A 1 222 ? 13.486 0.511 -20.374 1.00 84.62 222 ASP A O 1
ATOM 1722 N N . ALA A 1 223 ? 13.230 -0.430 -18.351 1.00 83.62 223 ALA A N 1
ATOM 1723 C CA . ALA A 1 223 ? 12.310 -1.459 -18.826 1.00 83.62 223 ALA A CA 1
ATOM 1724 C C . ALA A 1 223 ? 10.996 -0.827 -19.316 1.00 83.62 223 ALA A C 1
ATOM 1726 O O . ALA A 1 223 ? 10.492 -1.199 -20.377 1.00 83.62 223 ALA A O 1
ATOM 1727 N N . PHE A 1 224 ? 10.489 0.184 -18.601 1.00 82.94 224 PHE A N 1
ATOM 1728 C CA . PHE A 1 224 ? 9.279 0.918 -18.984 1.00 82.94 224 PHE A CA 1
ATOM 1729 C C . PHE A 1 224 ? 9.500 1.775 -20.230 1.00 82.94 224 PHE A C 1
ATOM 1731 O O . PHE A 1 224 ? 8.702 1.710 -21.166 1.00 82.94 224 PHE A O 1
ATOM 1738 N N . VAL A 1 225 ? 10.611 2.520 -20.287 1.00 84.62 225 VAL A N 1
ATOM 1739 C CA . VAL A 1 225 ? 10.972 3.322 -21.471 1.00 84.62 225 VAL A CA 1
ATOM 1740 C C . VAL A 1 225 ? 11.139 2.433 -22.698 1.00 84.62 225 VAL A C 1
ATOM 1742 O O . VAL A 1 225 ? 10.626 2.754 -23.768 1.00 84.62 225 VAL A O 1
ATOM 1745 N N . SER A 1 226 ? 11.820 1.297 -22.549 1.00 82.75 226 SER A N 1
ATOM 1746 C CA . SER A 1 226 ? 12.038 0.352 -23.643 1.00 82.75 226 SER A CA 1
ATOM 1747 C C . SER A 1 226 ? 10.724 -0.249 -24.127 1.00 82.75 226 SER A C 1
ATOM 1749 O O . SER A 1 226 ? 10.496 -0.305 -25.332 1.00 82.75 226 SER A O 1
ATOM 1751 N N . LEU A 1 227 ? 9.835 -0.660 -23.218 1.00 80.19 227 LEU A N 1
ATOM 1752 C CA . LEU A 1 227 ? 8.527 -1.211 -23.575 1.00 80.19 227 LEU A CA 1
ATOM 1753 C C . LEU A 1 227 ? 7.682 -0.201 -24.359 1.00 80.19 227 LEU A C 1
ATOM 1755 O O . LEU A 1 227 ? 7.104 -0.551 -25.391 1.00 80.19 227 LEU A O 1
ATOM 1759 N N . HIS A 1 228 ? 7.674 1.054 -23.912 1.00 81.81 228 HIS A N 1
ATOM 1760 C CA . HIS A 1 228 ? 7.019 2.145 -24.620 1.00 81.81 228 HIS A CA 1
ATOM 1761 C C . HIS A 1 228 ? 7.643 2.358 -26.010 1.00 81.81 228 HIS A C 1
ATOM 1763 O O . HIS A 1 228 ? 6.942 2.355 -27.020 1.00 81.81 228 HIS A O 1
ATOM 1769 N N . LEU A 1 229 ? 8.976 2.453 -26.089 1.00 78.50 229 LEU A N 1
ATOM 1770 C CA . LEU A 1 229 ? 9.711 2.651 -27.340 1.00 78.50 229 LEU A CA 1
ATOM 1771 C C . LEU A 1 229 ? 9.453 1.524 -28.349 1.00 78.50 229 LEU A C 1
ATOM 1773 O O . LEU A 1 229 ? 9.110 1.797 -29.496 1.00 78.50 229 LEU A O 1
ATOM 1777 N N . PHE A 1 230 ? 9.591 0.260 -27.947 1.00 75.50 230 PHE A N 1
ATOM 1778 C CA . PHE A 1 230 ? 9.373 -0.881 -28.839 1.00 75.50 230 PHE A CA 1
ATOM 1779 C C . PHE A 1 230 ? 7.932 -0.953 -29.345 1.00 75.50 230 PHE A C 1
ATOM 1781 O O . PHE A 1 230 ? 7.712 -1.330 -30.497 1.00 75.50 230 PHE A O 1
ATOM 1788 N N . SER A 1 231 ? 6.965 -0.557 -28.517 1.00 72.38 231 SER A N 1
ATOM 1789 C CA . SER A 1 231 ? 5.551 -0.539 -28.900 1.00 72.38 231 SER A CA 1
ATOM 1790 C C . SER A 1 231 ? 5.236 0.588 -29.892 1.00 72.38 231 SER A C 1
ATOM 1792 O O . SER A 1 231 ? 4.466 0.378 -30.831 1.00 72.38 231 SER A O 1
ATOM 1794 N N . SER A 1 232 ? 5.912 1.736 -29.769 1.00 71.81 232 SER A N 1
ATOM 1795 C CA . SER A 1 232 ? 5.825 2.844 -30.730 1.00 71.81 232 SER A CA 1
ATOM 1796 C C . SER A 1 232 ? 6.593 2.592 -32.037 1.00 71.81 232 SER A C 1
ATOM 1798 O O . SER A 1 232 ? 6.178 3.077 -33.086 1.00 71.81 232 SER A O 1
ATOM 1800 N N . TYR A 1 233 ? 7.693 1.825 -32.011 1.00 66.69 233 TYR A N 1
ATOM 1801 C CA . TYR A 1 233 ? 8.580 1.588 -33.168 1.00 66.69 233 TYR A CA 1
ATOM 1802 C C . TYR A 1 233 ? 8.366 0.245 -33.883 1.00 66.69 233 TYR A C 1
ATOM 1804 O O . TYR A 1 233 ? 9.170 -0.137 -34.742 1.00 66.69 233 TYR A O 1
ATOM 1812 N N . ALA A 1 234 ? 7.300 -0.490 -33.556 1.00 57.22 234 ALA A N 1
ATOM 1813 C CA . ALA A 1 234 ? 7.012 -1.789 -34.153 1.00 57.22 234 ALA A CA 1
ATOM 1814 C C . ALA A 1 234 ? 6.691 -1.660 -35.660 1.00 57.22 234 ALA A C 1
ATOM 1816 O O . ALA A 1 234 ? 5.534 -1.577 -36.067 1.00 57.22 234 ALA A O 1
ATOM 1817 N N . ASN A 1 235 ? 7.758 -1.743 -36.465 1.00 52.94 235 ASN A N 1
ATOM 1818 C CA . ASN A 1 235 ? 7.880 -1.731 -37.926 1.00 52.94 235 ASN A CA 1
ATOM 1819 C C . ASN A 1 235 ? 7.936 -0.343 -38.594 1.00 52.94 235 ASN A C 1
ATOM 1821 O O . ASN A 1 235 ? 7.024 0.462 -38.459 1.00 52.94 235 ASN A O 1
ATOM 1825 N N . ARG A 1 236 ? 8.961 -0.120 -39.441 1.00 53.59 236 ARG A N 1
ATOM 1826 C CA . ARG A 1 236 ? 9.188 1.102 -40.259 1.00 53.59 236 ARG A CA 1
ATOM 1827 C C . ARG A 1 236 ? 8.009 1.496 -41.174 1.00 53.59 236 ARG A C 1
ATOM 1829 O O . ARG A 1 236 ? 8.075 2.523 -41.838 1.00 53.59 236 ARG A O 1
ATOM 1836 N N . THR A 1 237 ? 6.967 0.672 -41.240 1.00 57.34 237 THR A N 1
ATOM 1837 C CA . THR A 1 237 ? 5.786 0.829 -42.093 1.00 57.34 237 THR A CA 1
ATOM 1838 C C . THR A 1 237 ? 4.458 0.779 -41.331 1.00 57.34 237 THR A C 1
ATOM 1840 O O . THR A 1 237 ? 3.419 0.937 -41.963 1.00 57.34 237 THR A O 1
ATOM 1843 N N . SER A 1 238 ? 4.445 0.553 -40.010 1.00 54.41 238 SER A N 1
ATOM 1844 C CA . SER A 1 238 ? 3.217 0.624 -39.208 1.00 54.41 238 SER A CA 1
ATOM 1845 C C . SER A 1 238 ? 3.334 1.723 -38.166 1.00 54.41 238 SER A C 1
ATOM 1847 O O . SER A 1 238 ? 4.223 1.694 -37.323 1.00 54.41 238 SER A O 1
ATOM 1849 N N . ALA A 1 239 ? 2.422 2.686 -38.281 1.00 61.84 239 ALA A N 1
ATOM 1850 C CA . ALA A 1 239 ? 2.211 3.776 -37.348 1.00 61.84 239 ALA A CA 1
ATOM 1851 C C . ALA A 1 239 ? 2.136 3.280 -35.898 1.00 61.84 239 ALA A C 1
ATOM 1853 O O . ALA A 1 239 ? 1.751 2.138 -35.636 1.00 61.84 239 ALA A O 1
ATOM 1854 N N . ASP A 1 240 ? 2.507 4.174 -34.990 1.00 65.94 240 ASP A N 1
ATOM 1855 C CA . ASP A 1 240 ? 2.483 3.999 -33.545 1.00 65.94 240 ASP A CA 1
ATOM 1856 C C . ASP A 1 240 ? 1.243 3.217 -33.070 1.00 65.94 240 ASP A C 1
ATOM 1858 O O . ASP A 1 240 ? 0.106 3.684 -33.165 1.00 65.94 240 ASP A O 1
ATOM 1862 N N . ARG A 1 241 ? 1.477 1.987 -32.593 1.00 64.62 241 ARG A N 1
ATOM 1863 C CA . ARG A 1 241 ? 0.420 1.030 -32.221 1.00 64.62 241 ARG A CA 1
ATOM 1864 C C . ARG A 1 241 ? -0.221 1.333 -30.872 1.00 64.62 241 ARG A C 1
ATOM 1866 O O . ARG A 1 241 ? -1.223 0.710 -30.526 1.00 64.62 241 ARG A O 1
ATOM 1873 N N . SER A 1 242 ? 0.389 2.232 -30.110 1.00 63.09 242 SER A N 1
ATOM 1874 C CA . SER A 1 242 ? 0.035 2.517 -28.724 1.00 63.09 242 SER A CA 1
ATOM 1875 C C . SER A 1 242 ? -0.471 3.938 -28.528 1.00 63.09 242 SER A C 1
ATOM 1877 O O . SER A 1 242 ? -1.006 4.218 -27.467 1.00 63.09 242 SER A O 1
ATOM 1879 N N . HIS A 1 243 ? -0.334 4.823 -29.515 1.00 72.44 243 HIS A N 1
ATOM 1880 C CA . HIS A 1 243 ? -0.844 6.201 -29.446 1.00 72.44 243 HIS A CA 1
ATOM 1881 C C . HIS A 1 243 ? -1.877 6.519 -30.523 1.00 72.44 243 HIS A C 1
ATOM 1883 O O . HIS A 1 243 ? -2.497 7.578 -30.499 1.00 72.44 243 HIS A O 1
ATOM 1889 N N . PHE A 1 244 ? -2.095 5.604 -31.464 1.00 62.34 244 PHE A N 1
ATOM 1890 C CA . PHE A 1 244 ? -3.221 5.678 -32.377 1.00 62.34 244 PHE A CA 1
ATOM 1891 C C . PHE A 1 244 ? -4.078 4.430 -32.167 1.00 62.34 244 PHE A C 1
ATOM 1893 O O . PHE A 1 244 ? -3.540 3.327 -32.087 1.00 62.34 244 PHE A O 1
ATOM 1900 N N . LEU A 1 245 ? -5.406 4.617 -32.123 1.00 60.72 245 LEU A N 1
ATOM 1901 C CA . LEU A 1 245 ? -6.469 3.611 -31.906 1.00 60.72 245 LEU A CA 1
ATOM 1902 C C . LEU A 1 245 ? -6.904 3.411 -30.437 1.00 60.72 245 LEU A C 1
ATOM 1904 O O . LEU A 1 245 ? -6.320 3.944 -29.500 1.00 60.72 245 LEU A O 1
ATOM 1908 N N . MET A 1 246 ? -7.949 2.593 -30.248 1.00 63.56 246 MET A N 1
ATOM 1909 C CA . MET A 1 246 ? -8.588 2.252 -28.959 1.00 63.56 246 MET A CA 1
ATOM 1910 C C . MET A 1 246 ? -7.669 1.544 -27.942 1.00 63.56 246 MET A C 1
ATOM 1912 O O . MET A 1 246 ? -8.109 1.193 -26.852 1.00 63.56 246 MET A O 1
ATOM 1916 N N . LEU A 1 247 ? -6.408 1.288 -28.297 1.00 72.00 247 LEU A N 1
ATOM 1917 C CA . LEU A 1 247 ? -5.443 0.576 -27.460 1.00 72.00 247 LEU A CA 1
ATOM 1918 C C . LEU A 1 247 ? -4.554 1.508 -26.637 1.00 72.00 247 LEU A C 1
ATOM 1920 O O . LEU A 1 247 ? -3.835 1.018 -25.770 1.00 72.00 247 LEU A O 1
ATOM 1924 N N . GLN A 1 248 ? -4.615 2.823 -26.865 1.00 79.88 248 GLN A N 1
ATOM 1925 C CA . GLN A 1 248 ? -3.768 3.770 -26.150 1.00 79.88 248 GLN A CA 1
ATOM 1926 C C . GLN A 1 248 ? -3.983 3.727 -24.641 1.00 79.88 248 GLN A C 1
ATOM 1928 O O . GLN A 1 248 ? -3.034 3.477 -23.899 1.00 79.88 248 GLN A O 1
ATOM 1933 N N . GLU A 1 249 ? -5.216 3.929 -24.181 1.00 79.88 249 GLU A N 1
ATOM 1934 C CA . GLU A 1 249 ? -5.512 3.962 -22.747 1.00 79.88 249 GLU A CA 1
ATOM 1935 C C . GLU A 1 249 ? -5.236 2.609 -22.065 1.00 79.88 249 GLU A C 1
ATOM 1937 O O . GLU A 1 249 ? -4.521 2.606 -21.061 1.00 79.88 249 GLU A O 1
ATOM 1942 N N . PRO A 1 250 ? -5.668 1.446 -22.606 1.00 81.56 250 PRO A N 1
ATOM 1943 C CA . PRO A 1 250 ? -5.339 0.154 -22.005 1.00 81.56 250 PRO A CA 1
ATOM 1944 C C . PRO A 1 250 ? -3.836 -0.158 -21.973 1.00 81.56 250 PRO A C 1
ATOM 1946 O O . PRO A 1 250 ? -3.357 -0.723 -20.990 1.00 81.56 250 PRO A O 1
ATOM 1949 N N . ALA A 1 251 ? -3.079 0.205 -23.018 1.00 79.12 251 ALA A N 1
ATOM 1950 C CA . ALA A 1 251 ? -1.636 -0.040 -23.065 1.00 79.12 251 ALA A CA 1
ATOM 1951 C C . ALA A 1 251 ? -0.894 0.788 -22.010 1.00 79.12 251 ALA A C 1
ATOM 1953 O O . ALA A 1 251 ? -0.106 0.239 -21.241 1.00 79.12 251 ALA A O 1
ATOM 1954 N N . HIS A 1 252 ? -1.201 2.085 -21.919 1.00 85.56 252 HIS A N 1
ATOM 1955 C CA . HIS A 1 252 ? -0.597 2.961 -20.918 1.00 85.56 252 HIS A CA 1
ATOM 1956 C C . HIS A 1 252 ? -0.998 2.558 -19.503 1.00 85.56 252 HIS A C 1
ATOM 1958 O O . HIS A 1 252 ? -0.138 2.519 -18.627 1.00 85.56 252 HIS A O 1
ATOM 1964 N N . LEU A 1 253 ? -2.259 2.170 -19.286 1.00 84.62 253 LEU A N 1
ATOM 1965 C CA . LEU A 1 253 ? -2.700 1.643 -18.000 1.00 84.62 253 LEU A CA 1
ATOM 1966 C C . LEU A 1 253 ? -1.895 0.399 -17.605 1.00 84.62 253 LEU A C 1
ATOM 1968 O O . LEU A 1 253 ? -1.368 0.348 -16.497 1.00 84.62 253 LEU A O 1
ATOM 1972 N N . ALA A 1 254 ? -1.744 -0.576 -18.506 1.00 82.19 254 ALA A N 1
ATOM 1973 C CA . ALA A 1 254 ? -0.964 -1.785 -18.237 1.00 82.19 254 ALA A CA 1
ATOM 1974 C C . ALA A 1 254 ? 0.509 -1.470 -17.916 1.00 82.19 254 ALA A C 1
ATOM 1976 O O . ALA A 1 254 ? 1.083 -2.056 -16.995 1.00 82.19 254 ALA A O 1
ATOM 1977 N N . TRP A 1 255 ? 1.117 -0.515 -18.623 1.00 85.12 255 TRP A N 1
ATOM 1978 C CA . TRP A 1 255 ? 2.488 -0.071 -18.351 1.00 85.12 255 TRP A CA 1
ATOM 1979 C C . TRP A 1 255 ? 2.620 0.637 -17.008 1.00 85.12 255 TRP A C 1
ATOM 1981 O O . TRP A 1 255 ? 3.547 0.344 -16.252 1.00 85.12 255 TRP A O 1
ATOM 1991 N N . THR A 1 256 ? 1.679 1.520 -16.673 1.00 86.31 256 THR A N 1
ATOM 1992 C CA . THR A 1 256 ? 1.634 2.172 -15.363 1.00 86.31 256 THR A CA 1
ATOM 1993 C C . THR A 1 256 ? 1.446 1.145 -14.248 1.00 86.31 256 THR A C 1
ATOM 1995 O O . THR A 1 256 ? 2.128 1.242 -13.233 1.00 86.31 256 THR A O 1
ATOM 1998 N N . MET A 1 257 ? 0.609 0.119 -14.433 1.00 85.50 257 MET A N 1
ATOM 1999 C CA . MET A 1 257 ? 0.452 -0.962 -13.450 1.00 85.50 257 MET A CA 1
ATOM 2000 C C . MET A 1 257 ? 1.750 -1.753 -13.241 1.00 85.50 257 MET A C 1
ATOM 2002 O O . MET A 1 257 ? 2.083 -2.092 -12.106 1.00 85.50 257 MET A O 1
ATOM 2006 N N . LEU A 1 258 ? 2.517 -2.014 -14.306 1.00 84.50 258 LEU A N 1
ATOM 2007 C CA . LEU A 1 258 ? 3.824 -2.666 -14.182 1.00 84.50 258 LEU A CA 1
ATOM 2008 C C . LEU A 1 258 ? 4.823 -1.776 -13.424 1.00 84.50 258 LEU A C 1
ATOM 2010 O O . LEU A 1 258 ? 5.560 -2.266 -12.570 1.00 84.50 258 LEU A O 1
ATOM 2014 N N . ALA A 1 259 ? 4.818 -0.465 -13.690 1.00 88.00 259 ALA A N 1
ATOM 2015 C CA . ALA A 1 259 ? 5.645 0.494 -12.954 1.00 88.00 259 ALA A CA 1
ATOM 2016 C C . ALA A 1 259 ? 5.280 0.534 -11.473 1.00 88.00 259 ALA A C 1
ATOM 2018 O O . ALA A 1 259 ? 6.155 0.533 -10.611 1.00 88.00 259 ALA A O 1
ATOM 2019 N N . GLN A 1 260 ? 3.989 0.481 -11.167 1.00 88.69 260 GLN A N 1
ATOM 2020 C CA . GLN A 1 260 ? 3.509 0.414 -9.795 1.00 88.69 260 GLN A CA 1
ATOM 2021 C C . GLN A 1 260 ? 3.896 -0.881 -9.091 1.00 88.69 260 GLN A C 1
ATOM 2023 O O . GLN A 1 260 ? 4.263 -0.825 -7.922 1.00 88.69 260 GLN A O 1
ATOM 2028 N N . LYS A 1 261 ? 3.863 -2.032 -9.776 1.00 88.81 261 LYS A N 1
ATOM 2029 C CA . LYS A 1 261 ? 4.373 -3.295 -9.220 1.00 88.81 261 LYS A CA 1
ATOM 2030 C C . LYS A 1 261 ? 5.833 -3.163 -8.786 1.00 88.81 261 LYS A C 1
ATOM 2032 O O . LYS A 1 261 ? 6.145 -3.501 -7.651 1.00 88.81 261 LYS A O 1
ATOM 2037 N N . ALA A 1 262 ? 6.685 -2.587 -9.634 1.00 90.75 262 ALA A N 1
ATOM 2038 C CA . ALA A 1 262 ? 8.088 -2.364 -9.293 1.00 90.75 262 ALA A CA 1
ATOM 2039 C C . ALA A 1 262 ? 8.272 -1.354 -8.145 1.00 90.75 262 ALA A C 1
ATOM 2041 O O . ALA A 1 262 ? 9.079 -1.586 -7.247 1.00 90.75 262 ALA A O 1
ATOM 2042 N N . LEU A 1 263 ? 7.504 -0.256 -8.141 1.00 91.12 263 LEU A N 1
ATOM 2043 C CA . LEU A 1 263 ? 7.548 0.750 -7.072 1.00 91.12 263 LEU A CA 1
ATOM 2044 C C . LEU A 1 263 ? 7.158 0.164 -5.709 1.00 91.12 263 LEU A C 1
ATOM 2046 O O . LEU A 1 263 ? 7.776 0.512 -4.709 1.00 91.12 263 LEU A O 1
ATOM 2050 N N . ARG A 1 264 ? 6.199 -0.769 -5.659 1.00 88.81 264 ARG A N 1
ATOM 2051 C CA . ARG A 1 264 ? 5.797 -1.452 -4.413 1.00 88.81 264 ARG A CA 1
ATOM 2052 C C . ARG A 1 264 ? 6.915 -2.275 -3.772 1.00 88.81 264 ARG A C 1
ATOM 2054 O O . ARG A 1 264 ? 6.821 -2.569 -2.592 1.00 88.81 264 ARG A O 1
ATOM 2061 N N . CYS A 1 265 ? 7.946 -2.658 -4.524 1.00 90.06 265 CYS A N 1
ATOM 2062 C CA . CYS A 1 265 ? 9.085 -3.386 -3.967 1.00 90.06 265 CYS A CA 1
ATOM 2063 C C . CYS A 1 265 ? 10.064 -2.463 -3.210 1.00 90.06 265 CYS A C 1
ATOM 2065 O O . CYS A 1 265 ? 10.893 -2.943 -2.442 1.00 90.06 265 CYS A O 1
ATOM 2067 N N . VAL A 1 266 ? 10.029 -1.147 -3.457 1.00 89.69 266 VAL A N 1
ATOM 2068 C CA . VAL A 1 266 ? 11.026 -0.186 -2.940 1.00 89.69 266 VAL A CA 1
ATOM 2069 C C . VAL A 1 266 ? 10.450 0.916 -2.058 1.00 89.69 266 VAL A C 1
ATOM 2071 O O . VAL A 1 266 ? 11.235 1.626 -1.430 1.00 89.69 266 VAL A O 1
ATOM 2074 N N . ALA A 1 267 ? 9.128 1.072 -2.052 1.00 70.50 267 ALA A N 1
ATOM 2075 C CA . ALA A 1 267 ? 8.395 2.076 -1.290 1.00 70.50 267 ALA A CA 1
ATOM 2076 C C . ALA A 1 267 ? 7.822 1.498 0.006 1.00 70.50 267 ALA A C 1
ATOM 2078 O O . ALA A 1 267 ? 7.448 0.303 -0.001 1.00 70.50 267 ALA A O 1
#

Sequence (267 aa):
LTRPSFSESTRRQSRRQTAPWLRAPNSPPCQDQHTIAAPRRTPHALSTMLSFPAVALGFASGGPLLAPRVCSVNGVSTRQQPEPWRTAVLSATGCEDAVDNAAAEYCWKIEYIPRADLLNPVPPRMPADELEVHLCSTSASLEYTFTFPGEYQTCVTTEASEEACVVLQNRYVHRHVMSLTQAEFDEYAGAHNTLRNTSTADGRAAFGHRCLDADEDFHTHDAFVSLHLFSSYANRTSADRSHFLMLQEPAHLAWTMLAQKALRCVA